Protein AF-A0AAU4L167-F1 (afdb_monomer)

Secondary structure (DSSP, 8-state):
-----------HHHHHHHHHHHTTS-SHHHHHHHHHHHHHHHHPPPSPTTSHHHHHHHHHHHHHHT-S--EEE-SGGGGSTTTHHHHHHHHHHHHHTT--EEESS-HHHHHHHHHHHHHTTPPPTTT--TT-HHHHHHHHHHHTTT--HHHHHHHHHHHHH---TTS-GGG-HHHHHHHHHHHHHHSTTSHHHHHHHHHHHHH--TTS---PPPPPPP-

Radius of gyration: 16.33 Å; Cα contacts (8 Å, |Δi|>4): 330; chains: 1; bounding box: 47×38×44 Å

Foldseek 3Di:
DDDDPPDDDDLQLLLLLQLLLLVLAPDPLSVVLSVLSLVLLVVDQADPCPDLRSLLSVLSSCLSNVPQDARECADVNCVDPLNVLVSLLSVLSCVLSVGHYDDDDDLVCSLVVLVVCLVVQPQDNQQRGGNQLSSLLSSLSSCVVPDDLVSLVVSLVSLQPPPDPDDGLLLRSNSLSSNSSSCSSRPPPDPSNVSSNVSSSVQQDPSSGHDRDRDPDDD

Nearest PDB structures (foldseek):
  7xru-assembly1_A  TM=6.598E-01  e=2.641E-02  Streptomyces showdoensis
  7qbg-assembly1_A  TM=4.529E-01  e=7.845E-01  Homo sapiens

Mean predicted aligned error: 6.66 Å

Sequence (219 aa):
MTETPSSRRPAIAETALAALALSRCPDAAAARAARRARRWLRGASPQPAYSTAGLIETALRTLALREGEPVDLGHPLLCAPGCAALTRIVHAVAVHVDLAVVGGAPIGRLGGLLARDIAAGTPCPFTGRPGSPALLAARLLVEHPTAGRLLVREAVAHIAASRRDEARIEDEPPATALALLALSAADAGSPAWRRCRAGLLRIQLHDGSWRHRPVPVAA

pLDDT: mean 83.16, std 15.78, range [29.03, 98.0]

Solvent-accessible surface area (backbone atoms only — not comparable to full-atom values): 12065 Å² total; per-residue (Å²): 134,85,81,75,79,88,85,77,76,82,40,49,49,30,21,18,37,35,24,45,23,27,62,66,44,101,43,72,67,36,45,51,49,19,52,36,17,43,58,40,54,72,74,53,79,60,53,64,75,93,36,64,67,12,42,51,26,47,34,35,42,45,63,44,64,62,79,78,68,61,36,69,47,58,54,71,67,42,66,36,84,95,30,34,68,49,45,49,39,54,48,21,51,32,60,60,70,74,44,58,67,42,60,64,74,59,76,94,49,42,41,62,52,40,52,47,41,57,75,69,46,48,52,30,81,89,74,70,36,56,76,40,55,38,55,56,18,27,28,43,40,57,35,55,91,78,51,57,73,63,63,54,49,53,53,50,50,50,54,57,60,57,71,54,86,97,58,54,47,54,68,34,46,48,45,22,15,34,39,28,39,28,25,52,75,75,45,63,81,36,74,52,31,51,48,28,51,52,25,53,64,70,61,47,44,96,75,26,42,30,70,73,68,81,75,79,76,82,127

Structure (mmCIF, N/CA/C/O backbone):
data_AF-A0AAU4L167-F1
#
_entry.id   AF-A0AAU4L167-F1
#
loop_
_atom_site.group_PDB
_atom_site.id
_atom_site.type_symbol
_atom_site.label_atom_id
_atom_site.label_alt_id
_atom_site.label_comp_id
_atom_site.label_asym_id
_atom_site.label_entity_id
_atom_site.label_seq_id
_atom_site.pdbx_PDB_ins_code
_atom_site.Cartn_x
_atom_site.Cartn_y
_atom_site.Cartn_z
_atom_site.occupancy
_atom_site.B_iso_or_equiv
_atom_site.auth_seq_id
_atom_site.auth_comp_id
_atom_site.auth_asym_id
_atom_site.auth_atom_id
_atom_site.pdbx_PDB_model_num
ATOM 1 N N . MET A 1 1 ? 31.495 11.934 -21.844 1.00 33.25 1 MET A N 1
ATOM 2 C CA . MET A 1 1 ? 30.359 10.994 -21.768 1.00 33.25 1 MET A CA 1
ATOM 3 C C . MET A 1 1 ? 29.253 11.687 -21.001 1.00 33.25 1 MET A C 1
ATOM 5 O O . MET A 1 1 ? 29.377 11.879 -19.804 1.00 33.25 1 MET A O 1
ATOM 9 N N . THR A 1 2 ? 28.261 12.192 -21.720 1.00 30.80 2 THR A N 1
ATOM 10 C CA . THR A 1 2 ? 27.108 12.909 -21.179 1.00 30.80 2 THR A CA 1
ATOM 11 C C . THR A 1 2 ? 26.157 11.903 -20.541 1.00 30.80 2 THR A C 1
ATOM 13 O O . THR A 1 2 ? 25.535 11.106 -21.239 1.00 30.80 2 THR A O 1
ATOM 16 N N . GLU A 1 3 ? 26.066 11.909 -19.211 1.00 29.38 3 GLU A N 1
ATOM 17 C CA . GLU A 1 3 ? 25.014 11.186 -18.503 1.00 29.38 3 GLU A CA 1
ATOM 18 C C . GLU A 1 3 ? 23.657 11.760 -18.916 1.00 29.38 3 GLU A C 1
ATOM 20 O O . GLU A 1 3 ? 23.315 12.909 -18.641 1.00 29.38 3 GLU A O 1
ATOM 25 N N . THR A 1 4 ? 22.885 10.954 -19.636 1.00 29.03 4 THR A N 1
ATOM 26 C CA . THR A 1 4 ? 21.485 11.236 -19.942 1.00 29.03 4 THR A CA 1
ATOM 27 C C . THR A 1 4 ? 20.711 11.422 -18.630 1.00 29.03 4 THR A C 1
ATOM 29 O O . THR A 1 4 ? 20.770 10.534 -17.774 1.00 29.03 4 THR A O 1
ATOM 32 N N . PRO A 1 5 ? 19.941 12.511 -18.454 1.00 36.84 5 PRO A N 1
ATOM 33 C CA . PRO A 1 5 ? 19.143 12.704 -17.253 1.00 36.84 5 PRO A CA 1
ATOM 34 C C . PRO A 1 5 ? 18.110 11.574 -17.122 1.00 36.84 5 PRO A C 1
ATOM 36 O O . PRO A 1 5 ? 17.430 11.196 -18.081 1.00 36.84 5 PRO A O 1
ATOM 39 N N . SER A 1 6 ? 18.028 11.034 -15.910 1.00 39.44 6 SER A N 1
ATOM 40 C CA . SER A 1 6 ? 17.281 9.868 -15.416 1.00 39.44 6 SER A CA 1
ATOM 41 C C . SER A 1 6 ? 15.754 9.876 -15.660 1.00 39.44 6 SER A C 1
ATOM 43 O O . SER A 1 6 ? 14.946 9.809 -14.737 1.00 39.44 6 SER A O 1
ATOM 45 N N . SER A 1 7 ? 15.310 9.908 -16.917 1.00 40.78 7 SER A N 1
ATOM 46 C CA . SER A 1 7 ? 13.900 10.156 -17.269 1.00 40.78 7 SER A CA 1
ATOM 47 C C . SER A 1 7 ? 12.935 8.953 -17.249 1.00 40.78 7 SER A C 1
ATOM 49 O O . SER A 1 7 ? 11.765 9.139 -17.585 1.00 40.78 7 SER A O 1
ATOM 51 N N . ARG A 1 8 ? 13.329 7.724 -16.871 1.00 41.91 8 ARG A N 1
ATOM 52 C CA . ARG A 1 8 ? 12.440 6.541 -17.018 1.00 41.91 8 ARG A CA 1
ATOM 53 C C . ARG A 1 8 ? 12.621 5.446 -15.957 1.00 41.91 8 ARG A C 1
ATOM 55 O O . ARG A 1 8 ? 12.967 4.320 -16.297 1.00 41.91 8 ARG A O 1
ATOM 62 N N . ARG A 1 9 ? 12.369 5.727 -14.675 1.00 53.88 9 ARG A N 1
ATOM 63 C CA . ARG A 1 9 ? 12.074 4.633 -13.723 1.00 53.88 9 ARG A CA 1
ATOM 64 C C . ARG A 1 9 ? 10.582 4.271 -13.805 1.00 53.88 9 ARG A C 1
ATOM 66 O O . ARG A 1 9 ? 9.777 5.188 -13.994 1.00 53.88 9 ARG A O 1
ATOM 73 N N . PRO A 1 10 ? 10.193 2.985 -13.744 1.00 57.69 10 PRO A N 1
ATOM 74 C CA . PRO A 1 10 ? 8.800 2.597 -13.943 1.00 57.69 10 PRO A CA 1
ATOM 75 C C . PRO A 1 10 ? 7.912 3.122 -12.819 1.00 57.69 10 PRO A C 1
ATOM 77 O O . PRO A 1 10 ? 8.195 2.935 -11.646 1.00 57.69 10 PRO A O 1
ATOM 80 N N . ALA A 1 11 ? 6.802 3.738 -13.212 1.00 84.62 11 ALA A N 1
ATOM 81 C CA . ALA A 1 11 ? 5.772 4.321 -12.354 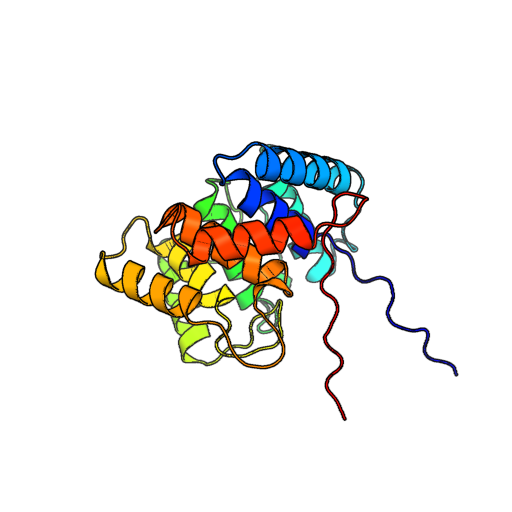1.00 84.62 11 ALA A CA 1
ATOM 82 C C . ALA A 1 11 ? 4.853 3.283 -11.673 1.00 84.62 11 ALA A C 1
ATOM 84 O O . ALA A 1 11 ? 3.802 3.648 -11.141 1.00 84.62 11 ALA A O 1
ATOM 85 N N . ILE A 1 12 ? 5.149 1.983 -11.794 1.00 91.06 12 ILE A N 1
ATOM 86 C CA . ILE A 1 12 ? 4.201 0.906 -11.469 1.00 91.06 12 ILE A CA 1
ATOM 87 C C . ILE A 1 12 ? 3.957 0.830 -9.967 1.00 91.06 12 ILE A C 1
ATOM 89 O O . ILE A 1 12 ? 2.797 0.787 -9.563 1.00 91.06 12 ILE A O 1
ATOM 93 N N . ALA A 1 13 ? 5.010 0.857 -9.147 1.00 90.44 13 ALA A N 1
ATOM 94 C CA . ALA A 1 13 ? 4.872 0.756 -7.698 1.00 90.44 13 ALA A CA 1
ATOM 95 C C . ALA A 1 13 ? 4.065 1.936 -7.128 1.00 90.44 13 ALA A C 1
ATOM 97 O O . ALA A 1 13 ? 3.094 1.737 -6.396 1.00 90.44 13 ALA A O 1
ATOM 98 N N . GLU A 1 14 ? 4.411 3.161 -7.531 1.00 91.25 14 GLU A N 1
ATOM 99 C CA . GLU A 1 14 ? 3.707 4.390 -7.169 1.00 91.25 14 GLU A CA 1
ATOM 100 C C . GLU A 1 14 ? 2.242 4.338 -7.606 1.00 91.25 14 GLU A C 1
ATOM 102 O O . GLU A 1 14 ? 1.338 4.613 -6.816 1.00 91.25 14 GLU A O 1
ATOM 107 N N . THR A 1 15 ? 2.004 3.975 -8.869 1.00 95.19 15 THR A N 1
ATOM 108 C CA . THR A 1 15 ? 0.664 3.978 -9.463 1.00 95.19 15 THR A CA 1
ATOM 109 C C . THR A 1 15 ? -0.220 2.901 -8.850 1.00 95.19 15 THR A C 1
ATOM 111 O O . THR A 1 15 ? -1.397 3.152 -8.596 1.00 95.19 15 THR A O 1
ATOM 114 N N . ALA A 1 16 ? 0.328 1.720 -8.571 1.00 95.56 16 ALA A N 1
ATOM 115 C CA . ALA A 1 16 ? -0.384 0.630 -7.922 1.00 95.56 16 ALA A CA 1
ATOM 116 C C . ALA A 1 16 ? -0.807 0.994 -6.496 1.00 95.56 16 ALA A C 1
ATOM 118 O O . ALA A 1 16 ? -1.987 0.870 -6.159 1.00 95.56 16 ALA A O 1
ATOM 119 N N . LEU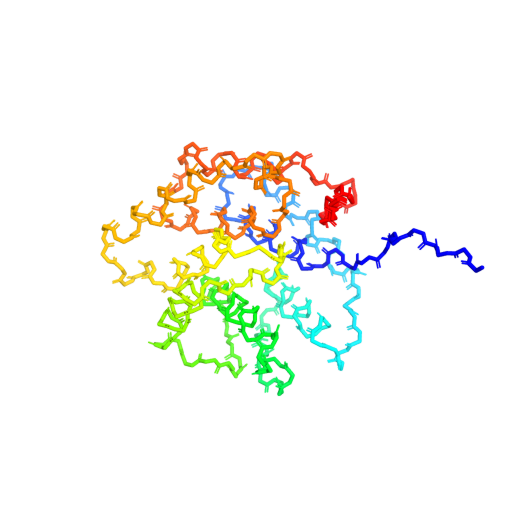 A 1 17 ? 0.117 1.515 -5.682 1.00 95.00 17 LEU A N 1
ATOM 120 C CA . LEU A 1 17 ? -0.191 1.955 -4.321 1.00 95.00 17 LEU A CA 1
ATOM 121 C C . LEU A 1 17 ? -1.228 3.085 -4.321 1.00 95.00 17 LEU A C 1
ATOM 123 O O . LEU A 1 17 ? -2.209 3.016 -3.581 1.00 95.00 17 LEU A O 1
ATOM 127 N N . ALA A 1 18 ? -1.066 4.096 -5.181 1.00 95.50 18 ALA A N 1
ATOM 128 C CA . ALA A 1 18 ? -2.019 5.199 -5.283 1.00 95.50 18 ALA A CA 1
ATOM 129 C C . ALA A 1 18 ? -3.412 4.729 -5.741 1.00 95.50 18 ALA A C 1
ATOM 131 O O . ALA A 1 18 ? -4.423 5.157 -5.180 1.00 95.50 18 ALA A O 1
ATOM 132 N N . ALA A 1 19 ? -3.484 3.810 -6.712 1.00 96.88 19 ALA A N 1
ATOM 133 C CA . ALA A 1 19 ? -4.743 3.221 -7.167 1.00 96.88 19 ALA A CA 1
ATOM 134 C C . ALA A 1 19 ? -5.455 2.449 -6.048 1.00 96.88 19 ALA A C 1
ATOM 136 O O . ALA A 1 19 ? -6.671 2.579 -5.885 1.00 96.88 19 ALA A O 1
ATOM 137 N N . LEU A 1 20 ? -4.703 1.664 -5.271 1.00 96.38 20 LEU A N 1
ATOM 138 C CA . LEU A 1 20 ? -5.212 0.944 -4.106 1.00 96.38 20 LEU A CA 1
ATOM 139 C C . LEU A 1 20 ? -5.762 1.912 -3.063 1.00 96.38 20 LEU A C 1
ATOM 141 O O . LEU A 1 20 ? -6.921 1.778 -2.671 1.00 96.38 20 LEU A O 1
ATOM 145 N N . ALA A 1 21 ? -4.973 2.915 -2.680 1.00 96.38 21 ALA A N 1
ATOM 146 C CA . ALA A 1 21 ? -5.347 3.904 -1.678 1.00 96.38 21 ALA A CA 1
ATOM 147 C C . ALA A 1 21 ? -6.618 4.670 -2.060 1.00 96.38 21 ALA A C 1
ATOM 149 O O . ALA A 1 21 ? -7.584 4.698 -1.301 1.00 96.38 21 ALA A O 1
ATOM 150 N N . LEU A 1 22 ? -6.661 5.218 -3.277 1.00 96.94 22 LEU A N 1
ATOM 151 C CA . LEU A 1 22 ? -7.812 5.980 -3.765 1.00 96.94 22 LEU A CA 1
ATOM 152 C C . LEU A 1 22 ? -9.061 5.111 -3.948 1.00 96.94 22 LEU A C 1
ATOM 154 O O . LEU A 1 22 ? -10.174 5.612 -3.820 1.00 96.94 22 LEU A O 1
ATOM 158 N N . SER A 1 23 ? -8.910 3.804 -4.190 1.00 96.12 23 SER A N 1
ATOM 159 C CA . SER A 1 23 ? -10.057 2.889 -4.258 1.00 96.12 23 SER A CA 1
ATOM 160 C C . SER A 1 23 ? -10.765 2.674 -2.916 1.00 96.12 23 SER A C 1
ATOM 162 O O . SER A 1 23 ? -11.877 2.152 -2.906 1.00 96.12 23 SER A O 1
ATOM 164 N N . ARG A 1 24 ? -10.143 3.079 -1.799 1.00 94.81 24 ARG A N 1
ATOM 165 C CA . ARG A 1 24 ? -10.729 3.030 -0.449 1.00 94.81 24 ARG A CA 1
ATOM 166 C C . ARG A 1 24 ? -11.394 4.338 -0.036 1.00 94.81 24 ARG A C 1
ATOM 168 O O . ARG A 1 24 ? -11.989 4.403 1.034 1.00 94.81 24 ARG A O 1
ATOM 175 N N . CYS A 1 25 ? -11.329 5.372 -0.871 1.00 95.69 25 CYS A N 1
ATOM 176 C CA . CYS A 1 25 ? -11.997 6.633 -0.596 1.00 95.69 25 CYS A CA 1
ATOM 177 C C . CYS A 1 25 ? -13.436 6.624 -1.148 1.00 95.69 25 CYS A C 1
ATOM 179 O O . CYS A 1 25 ? -13.626 6.332 -2.332 1.00 95.69 25 CYS A O 1
ATOM 181 N N . PRO A 1 26 ? -14.455 6.988 -0.345 1.00 92.75 26 PRO A N 1
ATOM 182 C CA . PRO A 1 26 ? -15.852 7.020 -0.776 1.00 92.75 26 PRO A CA 1
ATOM 183 C C . PRO A 1 26 ? -16.171 8.307 -1.558 1.00 92.75 26 PRO A C 1
ATOM 185 O O . PRO A 1 26 ? -17.087 9.050 -1.215 1.00 92.75 26 PRO A O 1
ATOM 188 N N . ASP A 1 27 ? -15.391 8.622 -2.594 1.00 92.62 27 ASP A N 1
ATOM 189 C CA . ASP A 1 27 ? -15.620 9.799 -3.432 1.00 92.62 27 ASP A CA 1
ATOM 190 C C . ASP A 1 27 ? -15.408 9.534 -4.927 1.00 92.62 27 ASP A C 1
ATOM 192 O O . ASP A 1 27 ? -14.557 8.752 -5.359 1.00 92.62 27 ASP A O 1
ATOM 196 N N . ALA A 1 28 ? -16.208 10.219 -5.748 1.00 96.56 28 ALA A N 1
ATOM 197 C CA . ALA A 1 28 ? -16.234 10.005 -7.191 1.00 96.56 28 ALA A CA 1
ATOM 198 C C . ALA A 1 28 ? -14.923 10.411 -7.888 1.00 96.56 28 ALA A C 1
ATOM 200 O O . ALA A 1 28 ? -14.581 9.834 -8.924 1.00 96.56 28 ALA A O 1
ATOM 201 N N . ALA A 1 29 ? -14.191 11.393 -7.352 1.00 97.06 29 ALA A N 1
ATOM 202 C CA . ALA A 1 29 ? -12.924 11.839 -7.925 1.00 97.06 29 ALA A CA 1
ATOM 203 C C . ALA A 1 29 ? -11.827 10.782 -7.725 1.00 97.06 29 ALA A C 1
ATOM 205 O O . ALA A 1 29 ? -11.190 10.386 -8.701 1.00 97.06 29 ALA A O 1
ATOM 206 N N . ALA A 1 30 ? -11.682 10.256 -6.509 1.00 97.19 30 ALA A N 1
ATOM 207 C CA . ALA A 1 30 ? -10.796 9.149 -6.171 1.00 97.19 30 ALA A CA 1
ATOM 208 C C . ALA A 1 30 ? -11.151 7.885 -6.956 1.00 97.19 30 ALA A C 1
ATOM 210 O O . ALA A 1 30 ? -10.269 7.276 -7.562 1.00 97.19 30 ALA A O 1
ATOM 211 N N . ALA A 1 31 ? -12.440 7.551 -7.070 1.00 97.06 31 ALA A N 1
ATOM 212 C CA . ALA A 1 31 ? -12.883 6.421 -7.881 1.00 97.06 31 ALA A CA 1
ATOM 213 C C . ALA A 1 31 ? -12.500 6.578 -9.368 1.00 97.06 31 ALA A C 1
ATOM 215 O O . ALA A 1 31 ? -12.034 5.625 -9.998 1.00 97.06 31 ALA A O 1
ATOM 216 N N . ARG A 1 32 ? -12.656 7.777 -9.951 1.00 98.00 32 ARG A N 1
ATOM 217 C CA . ARG A 1 32 ? -12.216 8.068 -11.330 1.00 98.00 32 ARG A CA 1
ATOM 218 C C . ARG A 1 32 ? -10.699 7.973 -11.480 1.00 98.00 32 ARG A C 1
ATOM 220 O O . ARG A 1 32 ? -10.229 7.353 -12.436 1.00 98.00 32 ARG A O 1
ATOM 227 N N . ALA A 1 33 ? -9.947 8.552 -10.549 1.00 97.44 33 ALA A N 1
ATOM 228 C CA . ALA A 1 33 ? -8.489 8.515 -10.546 1.00 97.44 33 ALA A CA 1
ATOM 229 C C . ALA A 1 33 ? -7.962 7.074 -10.454 1.00 97.44 33 ALA A C 1
ATOM 231 O O . ALA A 1 33 ? -7.138 6.679 -11.279 1.00 97.44 33 ALA A O 1
ATOM 232 N N . ALA A 1 34 ? -8.509 6.259 -9.546 1.00 97.31 34 ALA A N 1
ATOM 233 C CA . ALA A 1 34 ? -8.170 4.844 -9.408 1.00 97.31 34 ALA A CA 1
ATOM 234 C C . ALA A 1 34 ? -8.495 4.036 -10.678 1.00 97.31 34 ALA A C 1
ATOM 236 O O . ALA A 1 34 ? -7.706 3.187 -11.092 1.00 97.31 34 ALA A O 1
ATOM 237 N N . ARG A 1 35 ? -9.619 4.312 -11.359 1.00 97.44 35 ARG A N 1
ATOM 238 C CA . ARG A 1 35 ? -9.949 3.654 -12.640 1.00 97.44 35 ARG A CA 1
ATOM 239 C C . ARG A 1 35 ? -8.954 3.986 -13.751 1.00 97.44 35 ARG A C 1
ATOM 241 O O . ARG A 1 35 ? -8.561 3.084 -14.489 1.00 97.44 35 ARG A O 1
ATOM 248 N N . ARG A 1 36 ? -8.548 5.255 -13.874 1.00 97.19 36 ARG A N 1
ATOM 249 C CA . ARG A 1 36 ? -7.519 5.679 -14.842 1.00 97.19 36 ARG A CA 1
ATOM 250 C C . ARG A 1 36 ? -6.191 4.976 -14.565 1.00 97.19 36 ARG A C 1
ATOM 252 O O . ARG A 1 36 ? -5.610 4.405 -15.479 1.00 97.19 36 ARG A O 1
ATOM 259 N N . ALA A 1 37 ? -5.797 4.923 -13.298 1.00 97.00 37 ALA A N 1
ATOM 260 C CA . ALA A 1 37 ? -4.597 4.233 -12.843 1.00 97.00 37 ALA A CA 1
ATOM 261 C C . ALA A 1 37 ? -4.601 2.741 -13.197 1.00 97.00 37 ALA A C 1
ATOM 263 O O . ALA A 1 37 ? -3.653 2.237 -13.788 1.00 97.00 37 ALA A O 1
ATOM 264 N N . ARG A 1 38 ? -5.700 2.033 -12.908 1.00 97.00 38 ARG A N 1
ATOM 265 C CA . ARG A 1 38 ? -5.854 0.615 -13.271 1.00 97.00 38 ARG A CA 1
ATOM 266 C C . ARG A 1 38 ? -5.806 0.398 -14.780 1.00 97.00 38 ARG A C 1
ATOM 268 O O . ARG A 1 38 ? -5.211 -0.571 -15.231 1.00 97.00 38 ARG A O 1
ATOM 275 N N . ARG A 1 39 ? -6.405 1.295 -15.573 1.00 96.19 39 ARG A N 1
ATOM 276 C CA . ARG A 1 39 ? -6.316 1.231 -17.040 1.00 96.19 39 ARG A CA 1
ATOM 277 C C . ARG A 1 39 ? -4.866 1.352 -17.509 1.00 96.19 39 ARG A C 1
ATOM 279 O O . ARG A 1 39 ? -4.453 0.558 -18.344 1.00 96.19 39 ARG A O 1
ATOM 286 N N . TRP A 1 40 ? -4.112 2.291 -16.943 1.00 95.56 40 TRP A N 1
ATOM 287 C CA . TRP A 1 40 ? -2.687 2.446 -17.225 1.00 95.56 40 TRP A CA 1
ATOM 288 C C . TRP A 1 40 ? -1.888 1.195 -16.818 1.00 95.56 40 TRP A C 1
ATOM 290 O O . TRP A 1 40 ? -1.150 0.650 -17.632 1.00 95.56 40 TRP A O 1
ATOM 300 N N . LEU A 1 41 ? -2.112 0.667 -15.607 1.00 95.31 41 LEU A N 1
ATOM 301 C CA . LEU A 1 41 ? -1.422 -0.520 -15.080 1.00 95.31 41 LEU A CA 1
ATOM 302 C C . LEU A 1 41 ? -1.623 -1.776 -15.936 1.00 95.31 41 LEU A C 1
ATOM 304 O O . LEU A 1 41 ? -0.709 -2.591 -16.028 1.00 95.31 41 LEU A O 1
ATOM 308 N N . ARG A 1 42 ? -2.783 -1.945 -16.583 1.00 94.12 42 ARG A N 1
ATOM 309 C CA . ARG A 1 42 ? -3.006 -3.078 -17.497 1.00 94.12 42 ARG A CA 1
ATOM 310 C C . ARG A 1 42 ? -2.063 -3.050 -18.697 1.00 94.12 42 ARG A C 1
ATOM 312 O O . ARG A 1 42 ? -1.580 -4.107 -19.082 1.00 94.12 42 ARG A O 1
ATOM 319 N N . GLY A 1 43 ? -1.777 -1.864 -19.235 1.00 90.12 43 GLY A N 1
ATOM 320 C CA . GLY A 1 43 ? -0.829 -1.676 -20.338 1.00 90.12 43 GLY A CA 1
ATOM 321 C C . GLY A 1 43 ? 0.634 -1.548 -19.901 1.00 90.12 43 GLY A C 1
ATOM 322 O O . GLY A 1 43 ? 1.525 -1.585 -20.744 1.00 90.12 43 GLY A O 1
ATOM 323 N N . ALA A 1 44 ? 0.899 -1.388 -18.602 1.00 89.31 44 ALA A N 1
ATOM 324 C CA . ALA A 1 44 ? 2.251 -1.273 -18.076 1.00 89.31 44 ALA A CA 1
ATOM 325 C C . ALA A 1 44 ? 2.923 -2.651 -17.975 1.00 89.31 44 ALA A C 1
ATOM 327 O O . ALA A 1 44 ? 2.343 -3.597 -17.437 1.00 89.31 44 ALA A O 1
ATOM 328 N N . SER A 1 45 ? 4.161 -2.743 -18.462 1.00 83.81 45 SER A N 1
ATOM 329 C CA . SER A 1 45 ? 5.004 -3.934 -18.327 1.00 83.81 45 SER A CA 1
ATOM 330 C C . SER A 1 45 ? 5.965 -3.750 -17.150 1.00 83.81 45 SER A C 1
ATOM 332 O O . SER A 1 45 ? 6.731 -2.781 -17.172 1.00 83.81 45 SER A O 1
ATOM 334 N N . PRO A 1 46 ? 5.927 -4.626 -16.129 1.00 78.12 46 PRO A N 1
ATOM 335 C CA . PRO A 1 46 ? 6.928 -4.641 -15.068 1.00 78.12 46 PRO A CA 1
ATOM 336 C C . PRO A 1 46 ? 8.348 -4.807 -15.615 1.00 78.12 46 PRO A C 1
ATOM 338 O O . PRO A 1 46 ? 8.550 -5.326 -16.716 1.00 78.12 46 PRO A O 1
ATOM 341 N N . GLN A 1 47 ? 9.340 -4.410 -14.819 1.00 77.12 47 GLN A N 1
ATOM 342 C CA . GLN A 1 47 ? 10.734 -4.787 -15.068 1.00 77.12 47 GLN A CA 1
ATOM 343 C C . GLN A 1 47 ? 10.888 -6.317 -15.161 1.00 77.12 47 GLN A C 1
ATOM 345 O O . GLN A 1 47 ? 10.050 -7.048 -14.622 1.00 77.12 47 GLN A O 1
ATOM 350 N N . PRO A 1 48 ? 11.963 -6.827 -15.797 1.00 76.69 48 PRO A N 1
ATOM 351 C CA . PRO A 1 48 ? 12.200 -8.263 -15.899 1.00 76.69 48 PRO A CA 1
ATOM 352 C C . PRO A 1 48 ? 12.052 -8.974 -14.547 1.00 76.69 48 PRO A C 1
ATOM 354 O O . PRO A 1 48 ? 12.591 -8.519 -13.529 1.00 76.69 48 PRO A O 1
ATOM 357 N N . ALA A 1 49 ? 11.341 -10.106 -14.558 1.00 68.50 49 ALA A N 1
ATOM 358 C CA . ALA A 1 49 ? 10.920 -10.848 -13.364 1.00 68.50 49 ALA A CA 1
ATOM 359 C C . ALA A 1 49 ? 12.085 -11.365 -12.496 1.00 68.50 49 ALA A C 1
ATOM 361 O O . ALA A 1 49 ? 11.886 -11.728 -11.344 1.00 68.50 49 ALA A O 1
ATOM 362 N N . TYR A 1 50 ? 13.313 -11.346 -13.018 1.00 73.31 50 TYR A N 1
ATOM 363 C CA . TYR A 1 50 ? 14.529 -11.744 -12.304 1.00 73.31 50 TYR A CA 1
ATOM 364 C C . TYR A 1 50 ? 15.168 -10.616 -11.479 1.00 73.31 50 TYR A C 1
ATOM 366 O O . TYR A 1 50 ? 16.265 -10.779 -10.953 1.00 73.31 50 TYR A O 1
ATOM 374 N N . SER A 1 51 ? 14.510 -9.460 -11.366 1.00 85.44 51 SER A N 1
ATOM 375 C CA . SER A 1 51 ? 14.947 -8.353 -10.512 1.00 85.44 51 SER A CA 1
ATOM 376 C C . SER A 1 51 ? 13.982 -8.143 -9.345 1.00 85.44 51 SER A C 1
ATOM 378 O O . SER A 1 51 ? 12.771 -8.302 -9.498 1.00 85.44 51 SER A O 1
ATOM 380 N N . THR A 1 52 ? 14.491 -7.712 -8.185 1.00 85.12 52 THR A N 1
ATOM 381 C CA . THR A 1 52 ? 13.636 -7.353 -7.038 1.00 85.12 52 THR A CA 1
ATOM 382 C C . THR A 1 52 ? 12.589 -6.310 -7.429 1.00 85.12 52 THR A C 1
ATOM 384 O O . THR A 1 52 ? 11.430 -6.429 -7.045 1.00 85.12 52 THR A O 1
ATOM 387 N N . ALA A 1 53 ? 12.972 -5.307 -8.224 1.00 84.88 53 ALA A N 1
ATOM 388 C CA . ALA A 1 53 ? 12.044 -4.283 -8.689 1.00 84.88 53 ALA A CA 1
ATOM 389 C C . ALA A 1 53 ? 10.910 -4.887 -9.532 1.00 84.88 53 ALA A C 1
ATOM 391 O O . ALA A 1 53 ? 9.749 -4.596 -9.264 1.00 84.88 53 ALA A O 1
ATOM 392 N N . GLY A 1 54 ? 11.221 -5.791 -10.467 1.00 87.62 54 GLY A N 1
ATOM 393 C CA . GLY A 1 54 ? 10.215 -6.494 -11.271 1.00 87.62 54 GLY A CA 1
ATOM 394 C C . GLY A 1 54 ? 9.262 -7.348 -10.433 1.00 87.62 54 GLY A C 1
ATOM 395 O O . GLY A 1 54 ? 8.050 -7.313 -10.652 1.00 87.62 54 GLY A O 1
ATOM 396 N N . LEU A 1 55 ? 9.780 -8.054 -9.425 1.00 90.81 55 LEU A N 1
ATOM 397 C CA . LEU A 1 55 ? 8.972 -8.853 -8.497 1.00 90.81 55 LEU A CA 1
ATOM 398 C C . LEU A 1 55 ? 8.020 -7.976 -7.666 1.00 90.81 55 LEU A C 1
ATOM 400 O O . LEU A 1 55 ? 6.826 -8.259 -7.583 1.00 90.81 55 LEU A O 1
ATOM 404 N N . ILE A 1 56 ? 8.517 -6.868 -7.107 1.00 91.12 56 ILE A N 1
ATOM 405 C CA . ILE A 1 56 ? 7.702 -5.923 -6.330 1.00 91.12 56 ILE A CA 1
ATOM 406 C C . ILE A 1 56 ? 6.659 -5.221 -7.207 1.00 91.12 56 ILE A C 1
ATOM 408 O O . ILE A 1 56 ? 5.503 -5.093 -6.805 1.00 91.12 56 ILE A O 1
ATOM 412 N N . GLU A 1 57 ? 7.036 -4.778 -8.406 1.00 91.44 57 GLU A N 1
ATOM 413 C CA . GLU A 1 57 ? 6.111 -4.171 -9.367 1.00 91.44 57 GLU A CA 1
ATOM 414 C C . GLU A 1 57 ? 5.005 -5.151 -9.770 1.00 91.44 57 GLU A C 1
ATOM 416 O O . GLU A 1 57 ? 3.839 -4.764 -9.829 1.00 91.44 57 GLU A O 1
ATOM 421 N N . THR A 1 58 ? 5.347 -6.424 -9.983 1.00 92.19 58 THR A N 1
ATOM 422 C CA . THR A 1 58 ? 4.382 -7.487 -10.298 1.00 92.19 58 THR A CA 1
ATOM 423 C C . THR A 1 58 ? 3.413 -7.722 -9.141 1.00 92.19 58 THR A C 1
ATOM 425 O O . THR A 1 58 ? 2.197 -7.726 -9.348 1.00 92.19 58 THR A O 1
ATOM 428 N N . ALA A 1 59 ? 3.923 -7.831 -7.913 1.00 93.25 59 ALA A N 1
ATOM 429 C CA . ALA A 1 59 ? 3.109 -7.987 -6.711 1.00 93.25 59 ALA A CA 1
ATOM 430 C C . ALA A 1 59 ? 2.141 -6.804 -6.512 1.00 93.25 59 ALA A C 1
ATOM 432 O O . ALA A 1 59 ? 0.935 -6.989 -6.339 1.00 93.25 59 ALA A O 1
ATOM 433 N N . LEU A 1 60 ? 2.645 -5.569 -6.603 1.00 94.00 60 LEU A N 1
ATOM 434 C CA . LEU A 1 60 ? 1.837 -4.357 -6.453 1.00 94.00 60 LEU A CA 1
ATOM 435 C C . LEU A 1 60 ? 0.814 -4.191 -7.584 1.00 94.00 60 LEU A C 1
ATOM 437 O O . LEU A 1 60 ? -0.328 -3.807 -7.326 1.00 94.00 60 LEU A O 1
ATOM 441 N N . ARG A 1 61 ? 1.181 -4.511 -8.830 1.00 93.56 61 ARG A N 1
ATOM 442 C CA . ARG A 1 61 ? 0.254 -4.505 -9.971 1.00 93.56 61 ARG A CA 1
ATOM 443 C C . ARG A 1 61 ? -0.887 -5.499 -9.754 1.00 93.56 61 ARG A C 1
ATOM 445 O O . ARG A 1 61 ? -2.042 -5.114 -9.921 1.00 93.56 61 ARG A O 1
ATOM 452 N N . THR A 1 62 ? -0.577 -6.718 -9.313 1.00 93.56 62 THR A N 1
ATOM 453 C CA . THR A 1 62 ? -1.569 -7.758 -8.982 1.00 93.56 62 THR A CA 1
ATOM 454 C C . THR A 1 62 ? -2.541 -7.265 -7.912 1.00 93.56 62 THR A C 1
ATOM 456 O O . THR A 1 62 ? -3.758 -7.298 -8.107 1.00 93.56 62 THR A O 1
ATOM 459 N N . LEU A 1 63 ? -2.013 -6.677 -6.832 1.00 94.44 63 LEU A N 1
ATOM 460 C CA . LEU A 1 63 ? -2.821 -6.063 -5.776 1.00 94.44 63 LEU A CA 1
ATOM 461 C C . LEU A 1 63 ? -3.760 -4.981 -6.323 1.00 94.44 63 LEU A C 1
ATOM 463 O O . LEU A 1 63 ? -4.956 -4.976 -6.028 1.00 94.44 63 LEU A O 1
ATOM 467 N N . ALA A 1 64 ? -3.237 -4.060 -7.134 1.00 95.19 64 ALA A N 1
ATOM 468 C CA . ALA A 1 64 ? -3.997 -2.923 -7.644 1.00 95.19 64 ALA A CA 1
ATOM 469 C C . ALA A 1 64 ? -5.088 -3.305 -8.653 1.00 95.19 64 ALA A C 1
ATOM 471 O O . ALA A 1 64 ? -6.135 -2.640 -8.699 1.00 95.19 64 ALA A O 1
ATOM 472 N N . LEU A 1 65 ? -4.852 -4.347 -9.456 1.00 93.56 65 LEU A N 1
ATOM 473 C CA . LEU A 1 65 ? -5.802 -4.848 -10.448 1.00 93.56 65 LEU A CA 1
ATOM 474 C C . LEU A 1 65 ? -6.845 -5.800 -9.841 1.00 93.56 65 LEU A C 1
ATOM 476 O O . LEU A 1 65 ? -7.967 -5.827 -10.345 1.00 93.56 65 LEU A O 1
ATOM 480 N N . ARG A 1 66 ? -6.527 -6.474 -8.723 1.00 85.19 66 ARG A N 1
ATOM 481 C CA . ARG A 1 66 ? -7.376 -7.478 -8.050 1.00 85.19 66 ARG A CA 1
ATOM 482 C C . ARG A 1 66 ? -7.864 -8.572 -9.006 1.00 85.19 66 ARG A C 1
ATOM 484 O O . ARG A 1 66 ? -9.038 -8.924 -8.997 1.00 85.19 66 ARG A O 1
ATOM 491 N N . GLU A 1 67 ? -6.965 -9.104 -9.824 1.00 76.88 67 GLU A N 1
ATOM 492 C CA . GLU A 1 67 ? -7.286 -10.121 -10.840 1.00 76.88 67 GLU A CA 1
ATOM 493 C C . GLU A 1 67 ? -7.479 -11.537 -10.258 1.00 76.88 67 GLU A C 1
ATOM 495 O O . GLU A 1 67 ? -7.600 -12.493 -11.008 1.00 76.88 67 GLU A O 1
ATOM 500 N N . GLY A 1 68 ? -7.573 -11.679 -8.928 1.00 70.38 68 GLY A N 1
ATOM 501 C CA . GLY A 1 68 ? -7.858 -12.949 -8.245 1.00 70.38 68 GLY A CA 1
ATOM 502 C C . GLY A 1 68 ? -6.634 -13.834 -8.003 1.00 70.38 68 GLY A C 1
ATOM 503 O O . GLY A 1 68 ? -6.701 -14.733 -7.172 1.00 70.38 68 GLY A O 1
ATOM 504 N N . GLU A 1 69 ? -5.512 -13.536 -8.656 1.00 84.38 69 GLU A N 1
ATOM 505 C CA . GLU A 1 69 ? -4.239 -14.223 -8.435 1.00 84.38 69 GLU A CA 1
ATOM 506 C C . GLU A 1 69 ? -3.634 -13.887 -7.060 1.00 84.38 69 GLU A C 1
ATOM 508 O O . GLU A 1 69 ? -3.713 -12.732 -6.611 1.00 84.38 69 GLU A O 1
ATOM 513 N N . PRO A 1 70 ? -3.007 -14.866 -6.382 1.00 90.69 70 PRO A N 1
ATOM 514 C CA . PRO A 1 70 ? -2.278 -14.609 -5.152 1.00 90.69 70 PRO A CA 1
ATOM 515 C C . PRO A 1 70 ? -1.032 -13.753 -5.414 1.00 90.69 70 PRO A C 1
ATOM 517 O O . PRO A 1 70 ? -0.420 -13.789 -6.480 1.00 90.69 70 PRO A O 1
ATOM 520 N N . VAL A 1 71 ? -0.613 -13.000 -4.400 1.00 92.12 71 VAL A N 1
ATOM 521 C CA . VAL A 1 71 ? 0.654 -12.264 -4.424 1.00 92.12 71 VAL A CA 1
ATOM 522 C C . VAL A 1 71 ? 1.789 -13.211 -4.060 1.00 92.12 71 VAL A C 1
ATOM 524 O O . VAL A 1 71 ? 1.878 -13.655 -2.916 1.00 92.12 71 VAL A O 1
ATOM 527 N N . ASP A 1 72 ? 2.679 -13.491 -5.005 1.00 91.56 72 ASP A N 1
ATOM 528 C CA . ASP A 1 72 ? 3.876 -14.291 -4.743 1.00 91.56 72 ASP A CA 1
ATOM 529 C C . ASP A 1 72 ? 5.012 -13.429 -4.165 1.00 91.56 72 ASP A C 1
ATOM 531 O O . ASP A 1 72 ? 5.539 -12.525 -4.815 1.00 91.56 72 ASP A O 1
ATOM 535 N N . LEU A 1 73 ? 5.382 -13.724 -2.919 1.00 93.62 73 LEU A N 1
ATOM 536 C CA . LEU A 1 73 ? 6.517 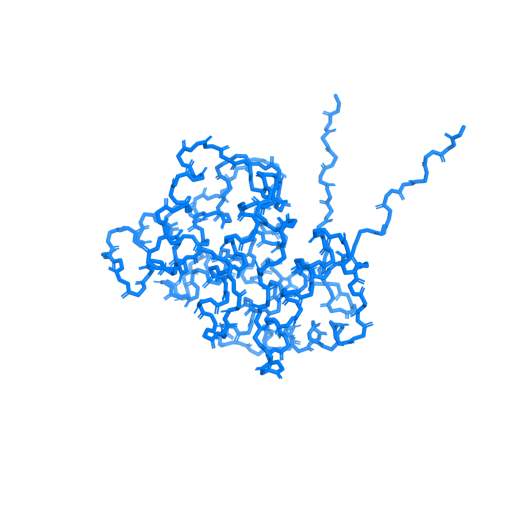-13.158 -2.190 1.00 93.62 73 LEU A CA 1
ATOM 537 C C . LEU A 1 73 ? 7.553 -14.237 -1.811 1.00 93.62 73 LEU A C 1
ATOM 539 O O . LEU A 1 73 ? 8.387 -14.009 -0.933 1.00 93.62 73 LEU A O 1
ATOM 543 N N . GLY A 1 74 ? 7.492 -15.421 -2.429 1.00 92.19 74 GLY A N 1
ATOM 544 C CA . GLY A 1 74 ? 8.351 -16.572 -2.140 1.00 92.19 74 GLY A CA 1
ATOM 545 C C . GLY A 1 74 ? 9.737 -16.519 -2.786 1.00 92.19 74 GLY A C 1
ATOM 546 O O . GLY A 1 74 ? 10.617 -17.294 -2.414 1.00 92.19 74 GLY A O 1
ATOM 547 N N . HIS A 1 75 ? 9.963 -15.606 -3.734 1.00 91.44 75 HIS A N 1
ATOM 548 C CA . HIS A 1 75 ? 11.233 -15.529 -4.451 1.00 91.44 75 HIS A CA 1
ATOM 549 C C . HIS A 1 75 ? 12.406 -15.144 -3.515 1.00 91.44 75 HIS A C 1
ATOM 551 O O . HIS A 1 75 ? 12.318 -14.120 -2.832 1.00 91.44 75 HIS A O 1
ATOM 557 N N . PRO A 1 76 ? 13.556 -15.855 -3.533 1.00 89.69 76 PRO A N 1
ATOM 558 C CA . PRO A 1 76 ? 14.669 -15.613 -2.601 1.00 89.69 76 PRO A CA 1
ATOM 559 C C . PRO A 1 76 ? 15.210 -14.174 -2.582 1.00 89.69 76 PRO A C 1
ATOM 561 O O . PRO A 1 76 ? 15.593 -13.665 -1.529 1.00 89.69 76 PRO A O 1
ATOM 564 N N . LEU A 1 77 ? 15.195 -13.479 -3.728 1.00 89.12 77 LEU A N 1
ATOM 565 C CA . LEU A 1 77 ? 15.605 -12.065 -3.825 1.00 89.12 77 LEU A CA 1
ATOM 566 C C . LEU A 1 77 ? 14.781 -11.127 -2.927 1.00 89.12 77 LEU A C 1
ATOM 568 O O . LEU A 1 77 ? 15.291 -10.101 -2.481 1.00 89.12 77 LEU A O 1
ATOM 572 N N . LEU A 1 78 ? 13.527 -11.474 -2.627 1.00 89.06 78 LEU A N 1
ATOM 573 C CA . LEU A 1 78 ? 12.647 -10.680 -1.767 1.00 89.06 78 LEU A CA 1
ATOM 574 C C . LEU A 1 78 ? 12.983 -10.827 -0.276 1.00 89.06 78 LEU A C 1
ATOM 576 O O . LEU A 1 78 ? 12.539 -10.010 0.535 1.00 89.06 78 LEU A O 1
ATOM 580 N N . CYS A 1 79 ? 13.781 -11.834 0.084 1.00 85.94 79 CYS A N 1
ATOM 581 C CA . CYS A 1 79 ? 14.254 -12.076 1.445 1.00 85.94 79 CYS A CA 1
ATOM 582 C C . CYS A 1 79 ? 15.612 -11.419 1.739 1.00 85.94 79 CYS A C 1
ATOM 584 O O . CYS A 1 79 ? 16.040 -11.410 2.893 1.00 85.94 79 CYS A O 1
ATOM 586 N N . ALA A 1 80 ? 16.289 -10.862 0.729 1.00 85.56 80 ALA A N 1
ATOM 587 C CA . ALA A 1 80 ? 17.578 -10.205 0.914 1.00 85.56 80 ALA A CA 1
ATOM 588 C C . ALA A 1 80 ? 17.457 -8.980 1.854 1.00 85.56 80 ALA A C 1
ATOM 590 O O . ALA A 1 80 ? 16.444 -8.273 1.800 1.00 85.56 80 ALA A O 1
ATOM 591 N N . PRO A 1 81 ? 18.480 -8.666 2.678 1.00 77.12 81 PRO A N 1
ATOM 592 C CA . PRO A 1 81 ? 18.427 -7.563 3.647 1.00 77.12 81 PRO A CA 1
ATOM 593 C C . PRO A 1 81 ? 18.016 -6.205 3.056 1.00 77.12 81 PRO A C 1
ATOM 595 O O . PRO A 1 81 ? 17.268 -5.466 3.687 1.00 77.12 81 PRO A O 1
ATOM 598 N N . GLY A 1 82 ? 18.426 -5.905 1.818 1.00 77.94 82 GLY A N 1
ATOM 599 C CA . GLY A 1 82 ? 18.066 -4.661 1.123 1.00 77.94 82 GLY A CA 1
ATOM 600 C C . GLY A 1 82 ? 16.620 -4.595 0.611 1.00 77.94 82 GLY A C 1
ATOM 601 O O . GLY A 1 82 ? 16.168 -3.536 0.186 1.00 77.94 82 GLY A O 1
ATOM 602 N N . CYS A 1 83 ? 15.887 -5.709 0.636 1.00 82.62 83 CYS A N 1
ATOM 603 C CA . CYS A 1 83 ? 14.542 -5.823 0.066 1.00 82.62 83 CYS A CA 1
ATOM 604 C C . CYS A 1 83 ? 13.494 -6.239 1.103 1.00 82.62 83 CYS A C 1
ATOM 606 O O . CYS A 1 83 ? 12.308 -5.983 0.908 1.00 82.62 83 CYS A O 1
ATOM 608 N N . ALA A 1 84 ? 13.916 -6.813 2.232 1.00 87.69 84 ALA A N 1
ATOM 609 C CA . ALA A 1 84 ? 13.029 -7.375 3.245 1.00 87.69 84 ALA A CA 1
ATOM 610 C C . ALA A 1 84 ? 11.977 -6.380 3.768 1.00 87.69 84 ALA A C 1
ATOM 612 O O . ALA A 1 84 ? 10.808 -6.744 3.897 1.00 87.69 84 ALA A O 1
ATOM 613 N N . ALA A 1 85 ? 12.355 -5.123 4.026 1.00 89.12 85 ALA A N 1
ATOM 614 C CA . ALA A 1 85 ? 11.412 -4.096 4.477 1.00 89.12 85 ALA A CA 1
ATOM 615 C C . ALA A 1 85 ? 10.342 -3.791 3.411 1.00 89.12 85 ALA A C 1
ATOM 617 O O . ALA A 1 85 ? 9.160 -3.674 3.730 1.00 89.12 85 ALA A O 1
ATOM 618 N N . LEU A 1 86 ? 10.731 -3.735 2.132 1.00 90.12 86 LEU A N 1
ATOM 619 C CA . LEU A 1 86 ? 9.809 -3.495 1.018 1.00 90.12 86 LEU A CA 1
ATOM 620 C C . LEU A 1 86 ? 8.838 -4.664 0.858 1.00 90.12 86 LEU A C 1
ATOM 622 O O . LEU A 1 86 ? 7.629 -4.455 0.785 1.00 90.12 86 LEU A O 1
ATOM 626 N N . THR A 1 87 ? 9.356 -5.890 0.896 1.00 93.31 87 THR A N 1
ATOM 627 C CA . THR A 1 87 ? 8.561 -7.122 0.862 1.00 93.31 87 THR A CA 1
ATOM 628 C C . THR A 1 87 ? 7.537 -7.156 1.998 1.00 93.31 87 THR A C 1
ATOM 630 O O . THR A 1 87 ? 6.379 -7.502 1.773 1.00 93.31 87 THR A O 1
ATOM 633 N N . ARG A 1 88 ? 7.914 -6.740 3.216 1.00 94.38 88 ARG A N 1
ATOM 634 C CA . ARG A 1 88 ? 6.986 -6.657 4.358 1.00 94.38 88 ARG A CA 1
ATOM 635 C C . ARG A 1 88 ? 5.915 -5.587 4.171 1.00 94.38 88 ARG A C 1
ATOM 637 O O . ARG A 1 88 ? 4.772 -5.836 4.540 1.00 94.38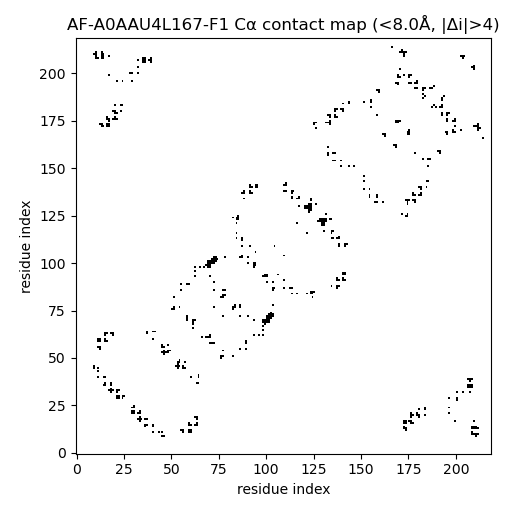 88 ARG A O 1
ATOM 644 N N . ILE A 1 89 ? 6.245 -4.436 3.579 1.00 93.62 89 ILE A N 1
ATOM 645 C CA . ILE A 1 89 ? 5.240 -3.419 3.232 1.00 93.62 89 ILE A CA 1
ATOM 646 C C . ILE A 1 89 ? 4.245 -3.979 2.208 1.00 93.62 89 ILE A C 1
ATOM 648 O O . ILE A 1 89 ? 3.039 -3.841 2.396 1.00 93.62 89 ILE A O 1
ATOM 652 N N . VAL A 1 90 ? 4.720 -4.647 1.152 1.00 94.69 90 VAL A N 1
ATOM 653 C CA . VAL A 1 90 ? 3.839 -5.270 0.149 1.00 94.69 90 VAL A CA 1
ATOM 654 C C . VAL A 1 90 ? 2.954 -6.344 0.785 1.00 94.69 90 VAL A C 1
ATOM 656 O O . VAL A 1 90 ? 1.752 -6.367 0.529 1.00 94.69 90 VAL A O 1
ATOM 659 N N . HIS A 1 91 ? 3.509 -7.170 1.675 1.00 95.31 91 HIS A N 1
ATOM 660 C CA . HIS A 1 91 ? 2.739 -8.158 2.429 1.00 95.31 91 HIS A CA 1
ATOM 661 C C . HIS A 1 91 ? 1.664 -7.486 3.302 1.00 95.31 91 HIS A C 1
ATOM 663 O O . HIS A 1 91 ? 0.503 -7.885 3.269 1.00 95.31 91 HIS A O 1
ATOM 669 N N . ALA A 1 92 ? 2.006 -6.418 4.025 1.00 94.88 92 ALA A N 1
ATOM 670 C CA . ALA A 1 92 ? 1.047 -5.665 4.833 1.00 94.88 92 ALA A CA 1
ATOM 671 C C . ALA A 1 92 ? -0.119 -5.115 3.998 1.00 94.88 92 ALA A C 1
ATOM 673 O O . ALA A 1 92 ? -1.275 -5.188 4.415 1.00 94.88 92 ALA A O 1
ATOM 674 N N . VAL A 1 93 ? 0.173 -4.605 2.797 1.00 94.94 93 VAL A N 1
ATOM 675 C CA . VAL A 1 93 ? -0.857 -4.152 1.855 1.00 94.94 93 VAL A CA 1
ATOM 676 C C . VAL A 1 93 ? -1.726 -5.322 1.389 1.00 94.94 93 VAL A C 1
ATOM 678 O O . VAL A 1 93 ? -2.944 -5.171 1.369 1.00 94.94 93 VAL A O 1
ATOM 681 N N . ALA A 1 94 ? -1.134 -6.473 1.055 1.00 94.12 94 ALA A N 1
ATOM 682 C CA . ALA A 1 94 ? -1.866 -7.666 0.622 1.00 94.12 94 ALA A CA 1
ATOM 683 C C . ALA A 1 94 ? -2.834 -8.191 1.688 1.00 94.12 94 ALA A C 1
ATOM 685 O O . ALA A 1 94 ? -4.010 -8.396 1.392 1.00 94.12 94 ALA A O 1
ATOM 686 N N . VAL A 1 95 ? -2.366 -8.291 2.935 1.00 91.56 95 VAL A N 1
ATOM 687 C CA . VAL A 1 95 ? -3.195 -8.642 4.096 1.00 91.56 95 VAL A CA 1
ATOM 688 C C . VAL A 1 95 ? -4.351 -7.659 4.250 1.00 91.56 95 VAL A C 1
ATOM 690 O O . VAL A 1 95 ? -5.498 -8.066 4.397 1.00 91.56 95 VAL A O 1
ATOM 693 N N . HIS A 1 96 ? -4.077 -6.356 4.170 1.00 90.75 96 HIS A N 1
ATOM 694 C CA . HIS A 1 96 ? -5.109 -5.339 4.349 1.00 90.75 96 HIS A CA 1
ATOM 695 C C . HIS A 1 96 ? -6.204 -5.372 3.273 1.00 90.75 96 HIS A C 1
ATOM 697 O O . HIS A 1 96 ? -7.361 -5.062 3.556 1.00 90.75 96 HIS A O 1
ATOM 703 N N . VAL A 1 97 ? -5.858 -5.713 2.029 1.00 89.94 97 VAL A N 1
ATOM 704 C CA . VAL A 1 97 ? -6.831 -5.778 0.925 1.00 89.94 97 VAL A CA 1
ATOM 705 C C . VAL A 1 97 ? -7.455 -7.159 0.738 1.00 89.94 97 VAL A C 1
ATOM 707 O O . VAL A 1 97 ? -8.201 -7.331 -0.232 1.00 89.94 97 VAL A O 1
ATOM 710 N N . ASP A 1 98 ? -7.185 -8.077 1.669 1.00 90.00 98 ASP A N 1
ATOM 711 C CA . ASP A 1 98 ? -7.691 -9.448 1.699 1.00 90.00 98 ASP A CA 1
ATOM 712 C C . ASP A 1 98 ? -7.363 -10.217 0.409 1.00 90.00 98 ASP A C 1
ATOM 714 O O . ASP A 1 98 ? -8.234 -10.756 -0.272 1.00 90.00 98 ASP A O 1
ATOM 718 N N . LEU A 1 99 ? -6.086 -10.177 0.010 1.00 90.69 99 LEU A N 1
ATOM 719 C CA . LEU A 1 99 ? -5.568 -10.966 -1.106 1.00 90.69 99 LEU A CA 1
ATOM 720 C C . LEU A 1 99 ? -4.605 -12.032 -0.580 1.00 90.69 99 LEU A C 1
ATOM 722 O O . LEU A 1 99 ? -3.737 -11.738 0.244 1.00 90.69 99 LEU A O 1
ATOM 726 N N . ALA A 1 100 ? -4.754 -13.263 -1.072 1.00 91.19 100 ALA A N 1
ATOM 727 C CA . ALA A 1 100 ? -3.895 -14.377 -0.692 1.00 91.19 100 ALA A CA 1
ATOM 728 C C . ALA A 1 100 ? -2.424 -14.076 -1.018 1.00 91.19 100 ALA A C 1
ATOM 730 O O . ALA A 1 100 ? -2.113 -13.485 -2.053 1.00 91.19 100 ALA A O 1
ATOM 731 N N . VAL A 1 101 ? -1.520 -14.503 -0.136 1.00 92.31 101 VAL A N 1
ATOM 732 C CA . VAL A 1 101 ? -0.071 -14.338 -0.291 1.00 92.31 101 VAL A CA 1
ATOM 733 C C . VAL A 1 101 ? 0.584 -15.712 -0.279 1.00 92.31 101 VAL A C 1
ATOM 735 O O . VAL A 1 101 ? 0.314 -16.522 0.607 1.00 92.31 101 VAL A O 1
ATOM 738 N N . VAL A 1 102 ? 1.459 -15.964 -1.249 1.00 92.94 102 VAL A N 1
ATOM 739 C CA . VAL A 1 102 ? 2.335 -17.139 -1.283 1.00 92.94 102 VAL A CA 1
ATOM 740 C C . VAL A 1 102 ? 3.723 -16.708 -0.818 1.00 92.94 102 VAL A C 1
ATOM 742 O O . VAL A 1 102 ? 4.282 -15.736 -1.318 1.00 92.94 102 VAL A O 1
ATOM 745 N N . GLY A 1 103 ? 4.289 -17.414 0.161 1.00 90.00 103 GLY A N 1
ATOM 746 C CA . GLY A 1 103 ? 5.578 -17.051 0.754 1.00 90.00 103 GLY A CA 1
ATOM 747 C C . GLY A 1 103 ? 5.512 -15.838 1.694 1.00 90.00 103 GLY A C 1
ATOM 748 O O . GLY A 1 103 ? 4.464 -15.490 2.237 1.00 90.00 103 GLY A O 1
ATOM 749 N N . GLY A 1 104 ? 6.664 -15.205 1.930 1.00 88.50 104 GLY A N 1
ATOM 750 C CA . GLY A 1 104 ? 6.797 -14.107 2.890 1.00 88.50 104 GLY A CA 1
ATOM 751 C C . GLY A 1 104 ? 6.791 -14.540 4.367 1.00 88.50 104 GLY A C 1
ATOM 752 O O . GLY A 1 104 ? 6.825 -15.719 4.716 1.00 88.50 104 GLY A O 1
ATOM 753 N N . ALA A 1 105 ? 6.810 -13.553 5.267 1.00 88.50 105 ALA A N 1
ATOM 754 C CA . ALA A 1 105 ? 6.785 -13.800 6.709 1.00 88.50 105 ALA A CA 1
ATOM 755 C C . ALA A 1 105 ? 5.384 -14.227 7.189 1.00 88.50 105 ALA A C 1
ATOM 757 O O . ALA A 1 105 ? 4.409 -13.646 6.726 1.00 88.50 105 ALA A O 1
ATOM 758 N N . PRO A 1 106 ? 5.250 -15.135 8.174 1.00 90.38 106 PRO A N 1
ATOM 759 C CA . PRO A 1 106 ? 3.947 -15.464 8.754 1.00 90.38 106 PRO A CA 1
ATOM 760 C C . PRO A 1 106 ? 3.212 -14.213 9.254 1.00 90.38 106 PRO A C 1
ATOM 762 O O . PRO A 1 106 ? 3.820 -13.383 9.935 1.00 90.38 106 PRO A O 1
ATOM 765 N N . ILE A 1 107 ? 1.906 -14.104 8.983 1.00 87.75 107 ILE A N 1
ATOM 766 C CA . ILE A 1 107 ? 1.095 -12.918 9.319 1.00 87.75 107 ILE A CA 1
ATOM 767 C C . ILE A 1 107 ? 1.207 -12.523 10.800 1.00 87.75 107 ILE A C 1
ATOM 769 O O . ILE A 1 107 ? 1.445 -11.358 11.112 1.00 87.75 107 ILE A O 1
ATOM 773 N N . GLY A 1 108 ? 1.185 -13.503 11.713 1.00 88.31 108 GLY A N 1
ATOM 774 C CA . GLY A 1 108 ? 1.332 -13.276 13.157 1.00 88.31 108 GLY A CA 1
ATOM 775 C C . GLY A 1 108 ? 2.704 -12.734 13.587 1.00 88.31 108 GLY A C 1
ATOM 776 O O . GLY A 1 108 ? 2.856 -12.273 14.713 1.00 88.31 108 GLY A O 1
ATOM 777 N N . ARG A 1 109 ? 3.714 -12.762 12.708 1.00 92.62 109 ARG A N 1
ATOM 778 C CA . ARG A 1 109 ? 5.044 -12.172 12.943 1.00 92.62 109 ARG A CA 1
ATOM 779 C C . ARG A 1 109 ? 5.256 -10.858 12.191 1.00 92.62 109 ARG A C 1
ATOM 781 O O . ARG A 1 109 ? 6.207 -10.143 12.503 1.00 92.62 109 ARG A O 1
ATOM 788 N N . LEU A 1 110 ? 4.407 -10.531 11.216 1.00 92.75 110 LEU A N 1
ATOM 789 C CA . LEU A 1 110 ? 4.616 -9.408 10.304 1.00 92.75 110 LEU A CA 1
ATOM 790 C C . LEU A 1 110 ? 4.635 -8.054 11.033 1.00 92.75 110 LEU A C 1
ATOM 792 O O . LEU A 1 110 ? 5.553 -7.266 10.806 1.00 92.75 110 LEU A O 1
ATOM 796 N N . GLY A 1 111 ? 3.701 -7.821 11.963 1.00 90.94 111 GLY A N 1
ATOM 797 C CA . GLY A 1 111 ? 3.676 -6.602 12.788 1.00 90.94 111 GLY A CA 1
ATOM 798 C C . GLY A 1 111 ? 4.955 -6.424 13.614 1.00 90.94 111 GLY A C 1
ATOM 799 O O . GLY A 1 111 ? 5.601 -5.379 13.560 1.00 90.94 111 GLY A O 1
ATOM 800 N N . GLY A 1 112 ? 5.415 -7.496 14.271 1.00 91.31 112 GLY A N 1
ATOM 801 C CA . GLY A 1 112 ? 6.661 -7.491 15.043 1.00 91.31 112 GLY A CA 1
ATOM 802 C C . GLY A 1 112 ? 7.916 -7.250 14.196 1.00 91.31 112 GLY A C 1
ATOM 803 O O . GLY A 1 112 ? 8.843 -6.581 14.649 1.00 91.31 112 GLY A O 1
ATOM 804 N N . LEU A 1 113 ? 7.957 -7.746 12.956 1.00 93.06 113 LEU A N 1
ATOM 805 C CA . LEU A 1 113 ? 9.057 -7.467 12.027 1.00 93.06 113 LEU A CA 1
ATOM 806 C C . LEU A 1 113 ? 9.068 -5.999 11.578 1.00 93.06 113 LEU A C 1
ATOM 808 O O . LEU A 1 113 ? 10.126 -5.378 11.585 1.00 93.06 113 LEU A O 1
ATOM 812 N N . LEU A 1 114 ? 7.903 -5.430 11.259 1.00 91.56 114 LEU A N 1
ATOM 813 C CA . LEU A 1 114 ? 7.778 -4.009 10.918 1.00 91.56 114 LEU A CA 1
ATOM 814 C C . LEU A 1 114 ? 8.136 -3.109 12.110 1.00 91.56 114 LEU A C 1
ATOM 816 O O . LEU A 1 114 ? 8.813 -2.099 11.941 1.00 91.56 114 LEU A O 1
ATOM 820 N N . ALA A 1 115 ? 7.749 -3.493 13.330 1.00 90.12 115 ALA A N 1
ATOM 821 C CA . ALA A 1 115 ? 8.143 -2.789 14.549 1.00 90.12 115 ALA A CA 1
ATOM 822 C C . ALA A 1 115 ? 9.669 -2.786 14.751 1.00 90.12 115 ALA A C 1
ATOM 824 O O . ALA A 1 115 ? 10.232 -1.756 15.123 1.00 90.12 115 ALA A O 1
ATOM 825 N N . ARG A 1 116 ? 10.348 -3.905 14.458 1.00 91.50 116 ARG A N 1
ATOM 826 C CA . ARG A 1 116 ? 11.818 -3.982 14.485 1.00 91.50 116 ARG A CA 1
ATOM 827 C C . ARG A 1 116 ? 12.458 -3.078 13.437 1.00 91.50 116 ARG A C 1
ATOM 829 O O . ARG A 1 116 ? 13.412 -2.385 13.772 1.00 91.50 116 ARG A O 1
ATOM 836 N N . ASP A 1 117 ? 11.924 -3.041 12.216 1.00 90.31 117 ASP A N 1
ATOM 837 C CA . ASP A 1 117 ? 12.446 -2.164 11.158 1.00 90.31 117 ASP A CA 1
ATOM 838 C C . ASP A 1 117 ? 12.360 -0.686 11.563 1.00 90.31 117 ASP A C 1
ATOM 840 O O . ASP A 1 117 ? 13.320 0.062 11.368 1.00 90.31 117 ASP A O 1
ATOM 844 N N . ILE A 1 118 ? 11.238 -0.287 12.175 1.00 87.81 118 ILE A N 1
ATOM 845 C CA . ILE A 1 118 ? 11.027 1.066 12.709 1.00 87.81 118 ILE A CA 1
ATOM 846 C C . ILE A 1 118 ? 12.034 1.367 13.827 1.00 87.81 118 ILE A C 1
ATOM 848 O O . ILE A 1 118 ? 12.694 2.402 13.783 1.00 87.81 118 ILE A O 1
ATOM 852 N N . ALA A 1 119 ? 12.183 0.464 14.801 1.00 89.00 119 ALA A N 1
ATOM 853 C CA . ALA A 1 119 ? 13.095 0.648 15.932 1.00 89.00 119 ALA A CA 1
ATOM 854 C C . ALA A 1 119 ? 14.572 0.707 15.506 1.00 89.00 119 ALA A C 1
ATOM 856 O O . ALA A 1 119 ? 15.349 1.460 16.084 1.00 89.00 119 ALA A O 1
ATOM 857 N N . ALA A 1 120 ? 14.950 -0.045 14.470 1.00 88.06 120 ALA A N 1
ATOM 858 C CA . ALA A 1 120 ? 16.296 -0.037 13.904 1.00 88.06 120 ALA A CA 1
ATOM 859 C C . ALA A 1 120 ? 16.591 1.198 13.031 1.00 88.06 120 ALA A C 1
ATOM 861 O O . ALA A 1 120 ? 17.700 1.329 12.520 1.00 88.06 120 ALA A O 1
ATOM 862 N N . GLY A 1 121 ? 15.612 2.085 12.813 1.00 85.62 121 GLY A N 1
ATOM 863 C CA . GLY A 1 121 ? 15.775 3.238 11.928 1.00 85.62 121 GLY A CA 1
ATOM 864 C C . GLY A 1 121 ? 15.939 2.846 10.458 1.00 85.62 121 GLY A C 1
ATOM 865 O O . GLY A 1 121 ? 16.584 3.570 9.702 1.00 85.62 121 GLY A O 1
ATOM 866 N N . THR A 1 122 ? 15.370 1.710 10.042 1.00 85.25 122 THR A N 1
ATOM 867 C CA . THR A 1 122 ? 15.493 1.211 8.666 1.00 85.25 122 THR A CA 1
ATOM 868 C C . THR A 1 122 ? 14.969 2.261 7.680 1.00 85.25 122 THR A C 1
ATOM 870 O O . THR A 1 122 ? 13.828 2.719 7.829 1.00 85.25 122 THR A O 1
ATOM 873 N N . PRO A 1 123 ? 15.757 2.662 6.666 1.00 80.75 123 PRO A N 1
ATOM 874 C CA . PRO A 1 123 ? 15.283 3.570 5.635 1.00 80.75 123 PRO A CA 1
ATOM 875 C C . PRO A 1 123 ? 14.072 2.992 4.906 1.00 80.75 123 PRO A C 1
ATOM 877 O O . PRO A 1 123 ? 14.059 1.819 4.530 1.00 80.75 123 PRO A O 1
ATOM 880 N N . CYS A 1 124 ? 13.048 3.811 4.672 1.00 76.81 124 CYS A N 1
ATOM 881 C CA . CYS A 1 124 ? 11.924 3.368 3.861 1.00 76.81 124 CYS A CA 1
ATOM 882 C C . CYS A 1 124 ? 12.387 3.094 2.426 1.00 76.81 124 CYS A C 1
ATOM 884 O O . CYS A 1 124 ? 12.949 3.990 1.798 1.00 76.81 124 CYS A O 1
ATOM 886 N N . PRO A 1 125 ? 12.102 1.910 1.862 1.00 75.94 125 PRO A N 1
ATOM 887 C CA . PRO A 1 125 ? 12.574 1.545 0.526 1.00 75.94 125 PRO A CA 1
ATOM 888 C C . PRO A 1 125 ? 12.052 2.446 -0.599 1.00 75.94 125 PRO A C 1
ATOM 890 O O . PRO A 1 125 ? 12.666 2.523 -1.657 1.00 75.94 125 PRO A O 1
ATOM 893 N N . PHE A 1 126 ? 10.926 3.132 -0.380 1.00 74.19 126 PHE A N 1
ATOM 894 C CA . PHE A 1 126 ? 10.358 4.059 -1.360 1.00 74.19 126 PHE A CA 1
ATOM 895 C C . PHE A 1 126 ? 10.985 5.451 -1.313 1.00 74.19 126 PHE A C 1
ATOM 897 O O . PHE A 1 126 ? 10.985 6.143 -2.324 1.00 74.19 126 PHE A O 1
ATOM 904 N N . THR A 1 127 ? 11.472 5.879 -0.146 1.00 70.06 127 THR A N 1
ATOM 905 C CA . THR A 1 127 ? 11.895 7.271 0.080 1.00 70.06 127 THR A CA 1
ATOM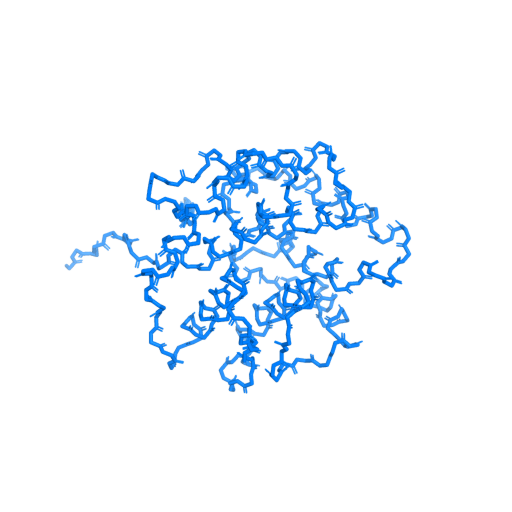 906 C C . THR A 1 127 ? 13.379 7.391 0.418 1.00 70.06 127 THR A C 1
ATOM 908 O O . THR A 1 127 ? 13.926 8.486 0.398 1.00 70.06 127 THR A O 1
ATOM 911 N N . GLY A 1 128 ? 14.034 6.282 0.769 1.00 74.81 128 GLY A N 1
ATOM 912 C CA . GLY A 1 128 ? 15.401 6.244 1.285 1.00 74.81 128 GLY A CA 1
ATOM 913 C C . 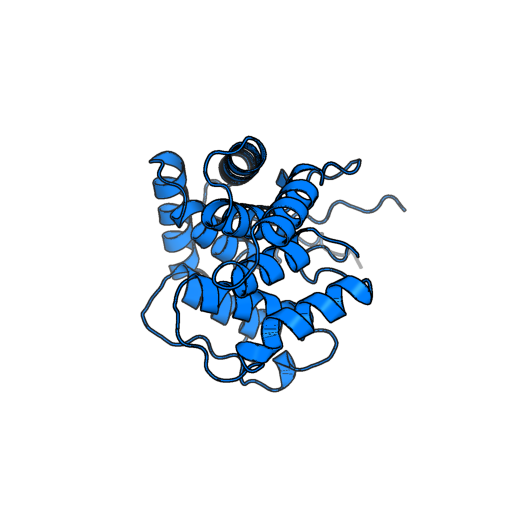GLY A 1 128 ? 15.566 6.875 2.672 1.00 74.81 128 GLY A C 1
ATOM 914 O O . GLY A 1 128 ? 16.694 7.022 3.131 1.00 74.81 128 GLY A O 1
ATOM 915 N N . ARG A 1 129 ? 14.474 7.266 3.350 1.00 70.69 129 ARG A N 1
ATOM 916 C CA . ARG A 1 129 ? 14.528 8.049 4.597 1.00 70.69 129 ARG A CA 1
ATOM 917 C C . ARG A 1 129 ? 14.222 7.193 5.833 1.00 70.69 129 ARG A C 1
ATOM 919 O O . ARG A 1 129 ? 13.208 6.483 5.824 1.00 70.69 129 ARG A O 1
ATOM 926 N N . PRO A 1 130 ? 15.040 7.264 6.901 1.00 69.50 130 PRO A N 1
ATOM 927 C CA . PRO A 1 130 ? 14.724 6.633 8.180 1.00 69.50 130 PRO A CA 1
ATOM 928 C C . PRO A 1 130 ? 13.506 7.307 8.826 1.00 69.50 130 PRO A C 1
ATOM 930 O O . PRO A 1 130 ? 13.246 8.489 8.605 1.00 69.50 130 PRO A O 1
ATOM 933 N N . GLY A 1 131 ? 12.732 6.552 9.609 1.00 67.19 131 GLY A N 1
ATOM 934 C CA . GLY A 1 131 ? 11.546 7.084 10.297 1.00 67.19 131 GLY A CA 1
ATOM 935 C C . GLY A 1 131 ? 10.402 7.502 9.362 1.00 67.19 131 GLY A C 1
ATOM 936 O O . GLY A 1 131 ? 9.536 8.279 9.753 1.00 67.19 131 GLY A O 1
ATOM 937 N N . SER A 1 132 ? 10.391 7.014 8.118 1.00 74.31 132 SER A N 1
ATOM 938 C CA . SER A 1 132 ? 9.324 7.323 7.166 1.00 74.31 132 SER A CA 1
ATOM 939 C C . SER A 1 132 ? 7.957 6.838 7.674 1.00 74.31 132 SER A C 1
ATOM 941 O O . SER A 1 132 ? 7.836 5.686 8.115 1.00 74.31 132 SER A O 1
ATOM 943 N N . PRO A 1 133 ? 6.891 7.642 7.501 1.00 77.62 133 PRO A N 1
ATOM 944 C CA . PRO A 1 133 ? 5.526 7.247 7.846 1.00 77.62 133 PRO A CA 1
ATOM 945 C C . PRO A 1 133 ? 5.035 6.016 7.067 1.00 77.62 133 PRO A C 1
ATOM 947 O O . PRO A 1 133 ? 4.066 5.392 7.481 1.00 77.62 133 PRO A O 1
ATOM 950 N N . ALA A 1 134 ? 5.704 5.619 5.978 1.00 82.62 134 ALA A N 1
ATOM 951 C CA . ALA A 1 134 ? 5.363 4.434 5.192 1.00 82.62 134 ALA A CA 1
ATOM 952 C C . ALA A 1 134 ? 5.491 3.114 5.978 1.00 82.62 134 ALA A C 1
ATOM 954 O O . ALA A 1 134 ? 4.612 2.259 5.877 1.00 82.62 134 ALA A O 1
ATOM 955 N N . LEU A 1 135 ? 6.552 2.946 6.779 1.00 86.75 135 LEU A N 1
ATOM 956 C CA . LEU A 1 135 ? 6.739 1.741 7.602 1.00 86.75 135 LEU A CA 1
ATOM 957 C C . LEU A 1 135 ? 5.715 1.683 8.738 1.00 86.75 135 LEU A C 1
ATOM 959 O O . LEU A 1 135 ? 5.151 0.626 9.019 1.00 86.75 135 LEU A O 1
ATOM 963 N N . LEU A 1 136 ? 5.426 2.834 9.347 1.00 88.06 136 LEU A N 1
ATOM 964 C CA . LEU A 1 136 ? 4.395 2.950 10.372 1.00 88.06 136 LEU A CA 1
ATOM 965 C C . LEU A 1 136 ? 3.000 2.668 9.805 1.00 88.06 136 LEU A C 1
ATOM 967 O O . LEU A 1 136 ? 2.227 1.935 10.416 1.00 88.06 136 LEU A O 1
ATOM 971 N N . ALA A 1 137 ? 2.699 3.196 8.618 1.00 89.56 137 ALA A N 1
ATOM 972 C CA . ALA A 1 137 ? 1.466 2.909 7.903 1.00 89.56 137 ALA A CA 1
ATOM 973 C C . ALA A 1 137 ? 1.339 1.408 7.609 1.00 89.56 137 ALA A C 1
ATOM 975 O O . ALA A 1 137 ? 0.312 0.822 7.928 1.00 89.56 137 ALA A O 1
ATOM 976 N N . ALA A 1 138 ? 2.390 0.761 7.094 1.00 91.44 138 ALA A N 1
ATOM 977 C CA . ALA A 1 138 ? 2.392 -0.684 6.862 1.00 91.44 138 ALA A CA 1
ATOM 978 C C . ALA A 1 138 ? 2.154 -1.486 8.151 1.00 91.44 138 ALA A C 1
ATOM 980 O O . ALA A 1 138 ? 1.362 -2.425 8.152 1.00 91.44 138 ALA A O 1
ATOM 981 N N . ARG A 1 139 ? 2.782 -1.097 9.266 1.00 90.94 139 ARG A N 1
ATOM 982 C CA . ARG A 1 139 ? 2.537 -1.730 10.568 1.00 90.94 139 ARG A CA 1
ATOM 983 C C . ARG A 1 139 ? 1.079 -1.576 10.997 1.00 90.94 139 ARG A C 1
ATOM 985 O O . ARG A 1 139 ? 0.455 -2.557 11.394 1.00 90.94 139 ARG A O 1
ATOM 992 N N . LEU A 1 140 ? 0.526 -0.370 10.866 1.00 89.94 140 LEU A N 1
ATOM 993 C CA . LEU A 1 140 ? -0.870 -0.093 11.192 1.00 89.94 140 LEU A CA 1
ATOM 994 C C . LEU A 1 140 ? -1.828 -0.932 10.332 1.00 89.94 140 LEU A C 1
ATOM 996 O O . LEU A 1 140 ? -2.790 -1.464 10.869 1.00 89.94 140 LEU A O 1
ATOM 1000 N N . LEU A 1 141 ? -1.547 -1.124 9.039 1.00 91.38 141 LEU A N 1
ATOM 1001 C CA . LEU A 1 141 ? -2.367 -1.964 8.153 1.00 91.38 141 LEU A CA 1
ATOM 1002 C C . LEU A 1 141 ? -2.490 -3.420 8.633 1.00 91.38 141 LEU A C 1
ATOM 1004 O O . LEU A 1 141 ? -3.537 -4.032 8.432 1.00 91.38 141 LEU A O 1
ATOM 1008 N N . VAL A 1 142 ? -1.449 -3.956 9.276 1.00 90.00 142 VAL A N 1
ATOM 1009 C CA . VAL A 1 142 ? -1.423 -5.331 9.807 1.00 90.00 142 VAL A CA 1
ATOM 1010 C C . VAL A 1 142 ? -2.022 -5.404 11.203 1.00 90.00 142 VAL A C 1
ATOM 1012 O O . VAL A 1 142 ? -2.769 -6.327 11.507 1.00 90.00 142 VAL A O 1
ATOM 1015 N N . GLU A 1 143 ? -1.678 -4.453 12.070 1.00 87.44 143 GLU A N 1
ATOM 1016 C CA . GLU A 1 143 ? -2.034 -4.521 13.487 1.00 87.44 143 GLU A CA 1
ATOM 1017 C C . GLU A 1 143 ? -3.433 -3.970 13.771 1.00 87.44 143 GLU A C 1
ATOM 1019 O O . GLU A 1 143 ? -4.039 -4.399 14.747 1.00 87.44 143 GLU A O 1
ATOM 1024 N N . HIS A 1 144 ? -3.980 -3.076 12.935 1.00 84.62 144 HIS A N 1
ATOM 1025 C CA . HIS A 1 144 ? -5.267 -2.408 13.173 1.00 84.62 144 HIS A CA 1
ATOM 1026 C C . HIS A 1 144 ? -6.422 -3.345 13.583 1.00 84.62 144 HIS A C 1
ATOM 1028 O O . HIS A 1 144 ? -7.120 -2.995 14.533 1.00 84.62 144 HIS A O 1
ATOM 1034 N N . PRO A 1 145 ? -6.627 -4.532 12.970 1.00 81.06 145 PRO A N 1
ATOM 1035 C CA . PRO A 1 145 ? -7.707 -5.441 13.372 1.00 81.06 145 PRO A CA 1
ATOM 1036 C C . PRO A 1 145 ? -7.610 -5.942 14.822 1.00 81.06 145 PRO A C 1
ATOM 1038 O O . PRO A 1 145 ? -8.621 -6.304 15.417 1.00 81.06 145 PRO A O 1
ATOM 1041 N N . THR A 1 146 ? -6.402 -5.971 15.390 1.00 78.94 146 THR A N 1
ATOM 1042 C CA . THR A 1 146 ? -6.108 -6.517 16.727 1.00 78.94 146 THR A CA 1
ATOM 1043 C C . THR A 1 146 ? -5.534 -5.483 17.699 1.00 78.94 146 THR A C 1
ATOM 1045 O O . THR A 1 146 ? -5.350 -5.772 18.879 1.00 78.94 146 THR A O 1
ATOM 1048 N N . ALA A 1 147 ? -5.207 -4.285 17.217 1.00 76.62 147 ALA A N 1
ATOM 1049 C CA . ALA A 1 147 ? -4.540 -3.254 17.993 1.00 76.62 147 ALA A CA 1
ATOM 1050 C C . ALA A 1 147 ? -5.513 -2.540 18.934 1.00 76.62 147 ALA A C 1
ATOM 1052 O O . ALA A 1 147 ? -6.661 -2.244 18.600 1.00 76.62 147 ALA A O 1
ATOM 1053 N N . GLY A 1 148 ? -5.011 -2.175 20.114 1.00 70.38 148 GLY A N 1
ATOM 1054 C CA . GLY A 1 148 ? -5.723 -1.275 21.011 1.00 70.38 148 GLY A CA 1
ATOM 1055 C C . GLY A 1 148 ? -5.870 0.128 20.411 1.00 70.38 148 GLY A C 1
ATOM 1056 O O . GLY A 1 148 ? -5.007 0.606 19.672 1.00 70.38 148 GLY A O 1
ATOM 1057 N N . ARG A 1 149 ? -6.939 0.835 20.802 1.00 71.50 149 ARG A N 1
ATOM 1058 C CA . ARG A 1 149 ? -7.252 2.201 20.331 1.00 71.50 149 ARG A CA 1
ATOM 1059 C C . ARG A 1 149 ? -6.097 3.198 20.506 1.00 71.50 149 ARG A C 1
ATOM 1061 O O . ARG A 1 149 ? -6.002 4.144 19.732 1.00 71.50 149 ARG A O 1
ATOM 1068 N N . LEU A 1 150 ? -5.240 3.008 21.514 1.00 73.25 150 LEU A N 1
ATOM 1069 C CA . LEU A 1 150 ? -4.106 3.895 21.792 1.00 73.25 150 LEU A CA 1
ATOM 1070 C C . LEU A 1 150 ? -3.016 3.803 20.712 1.00 73.25 150 LEU A C 1
ATOM 1072 O O . LEU A 1 150 ? -2.644 4.829 20.153 1.00 73.25 150 LEU A O 1
ATOM 1076 N N . LEU A 1 151 ? -2.589 2.589 20.349 1.00 72.38 151 LEU A N 1
ATOM 1077 C CA . LEU A 1 151 ? -1.573 2.364 19.309 1.00 72.38 151 LEU A CA 1
ATOM 1078 C C . LEU A 1 151 ? -2.025 2.905 17.949 1.00 72.38 151 LEU A C 1
ATOM 1080 O O . LEU A 1 151 ? -1.246 3.517 17.219 1.00 72.38 151 LEU A O 1
ATOM 1084 N N . VAL A 1 152 ? -3.309 2.724 17.630 1.00 76.56 152 VAL A N 1
ATOM 1085 C CA . VAL A 1 152 ? -3.914 3.282 16.416 1.00 76.56 152 VAL A CA 1
ATOM 1086 C C . VAL A 1 152 ? -3.847 4.811 16.434 1.00 76.56 152 VAL A C 1
ATOM 1088 O O . VAL A 1 152 ? -3.416 5.416 15.455 1.00 76.56 152 VAL A O 1
ATOM 1091 N N . ARG A 1 153 ? -4.210 5.448 17.555 1.00 78.56 153 ARG A N 1
ATOM 1092 C CA . ARG A 1 153 ? -4.155 6.911 17.701 1.00 78.56 153 ARG A CA 1
ATOM 1093 C C . ARG A 1 153 ? -2.738 7.461 17.584 1.00 78.56 153 ARG A C 1
ATOM 1095 O O . ARG A 1 153 ? -2.556 8.466 16.906 1.00 78.56 153 ARG A O 1
ATOM 1102 N N . GLU A 1 154 ? -1.751 6.824 18.204 1.00 79.81 154 GLU A N 1
ATOM 1103 C CA . GLU A 1 154 ? -0.346 7.242 18.118 1.00 79.81 154 GLU A CA 1
ATOM 1104 C C . GLU A 1 154 ? 0.175 7.164 16.681 1.00 79.81 154 GLU A C 1
ATOM 1106 O O . GLU A 1 154 ? 0.778 8.117 16.184 1.00 79.81 154 GLU A O 1
ATOM 1111 N N . ALA A 1 155 ? -0.123 6.067 15.979 1.00 77.62 155 ALA A N 1
ATOM 1112 C CA . ALA A 1 155 ? 0.270 5.901 14.586 1.00 77.62 155 ALA A CA 1
ATOM 1113 C C . ALA A 1 155 ? -0.385 6.952 13.674 1.00 77.62 155 ALA A C 1
ATOM 1115 O O . ALA A 1 155 ? 0.292 7.582 12.859 1.00 77.62 155 ALA A O 1
ATOM 1116 N N . VAL A 1 156 ? -1.688 7.194 13.851 1.00 80.56 156 VAL A N 1
ATOM 1117 C CA . VAL A 1 156 ? -2.432 8.236 13.128 1.00 80.56 156 VAL A CA 1
ATOM 1118 C C . VAL A 1 156 ? -1.869 9.625 13.426 1.00 80.56 156 VAL A C 1
ATOM 1120 O O . VAL A 1 156 ? -1.648 10.399 12.495 1.00 80.56 156 VAL A O 1
ATOM 1123 N N . ALA A 1 157 ? -1.591 9.943 14.693 1.00 81.81 157 ALA A N 1
ATOM 1124 C CA . ALA A 1 157 ? -1.021 11.226 15.093 1.00 81.81 157 ALA A CA 1
ATOM 1125 C C . ALA A 1 157 ? 0.354 11.451 14.453 1.00 81.81 157 ALA A C 1
ATOM 1127 O O . ALA A 1 157 ? 0.624 12.533 13.934 1.00 81.81 157 ALA A O 1
ATOM 1128 N N . HIS A 1 158 ? 1.193 10.417 14.413 1.00 80.94 158 HIS A N 1
ATOM 1129 C CA . HIS A 1 158 ? 2.507 10.489 13.786 1.00 80.94 158 HIS A CA 1
ATOM 1130 C C . HIS A 1 158 ? 2.417 10.711 12.267 1.00 80.94 158 HIS A C 1
ATOM 1132 O O . HIS A 1 158 ? 3.091 11.592 11.735 1.00 80.94 158 HIS A O 1
ATOM 1138 N N . ILE A 1 159 ? 1.535 9.983 11.569 1.00 78.31 159 ILE A N 1
ATOM 1139 C CA . ILE A 1 159 ? 1.263 10.205 10.137 1.00 78.31 159 ILE A CA 1
ATOM 1140 C C . ILE A 1 159 ? 0.707 11.621 9.907 1.00 78.31 159 ILE A C 1
ATOM 1142 O O . ILE A 1 159 ? 1.079 12.306 8.957 1.00 78.31 159 ILE A O 1
ATOM 1146 N N . ALA A 1 160 ? -0.179 12.106 10.779 1.00 77.00 160 ALA A N 1
ATOM 1147 C CA . ALA A 1 160 ? -0.753 13.442 10.655 1.00 77.00 160 ALA A CA 1
ATOM 1148 C C . ALA A 1 160 ? 0.295 14.552 10.841 1.00 77.00 160 ALA A C 1
ATOM 1150 O O . ALA A 1 160 ? 0.212 15.577 10.148 1.00 77.00 160 ALA A O 1
ATOM 1151 N N . ALA A 1 161 ? 1.252 14.324 11.747 1.00 76.56 161 ALA A N 1
ATOM 1152 C CA . ALA A 1 161 ? 2.338 15.224 12.118 1.00 76.56 161 ALA A CA 1
ATOM 1153 C C . ALA A 1 161 ? 3.547 15.170 11.172 1.00 76.56 161 ALA A C 1
ATOM 1155 O O . ALA A 1 161 ? 4.437 16.009 11.306 1.00 76.56 161 ALA A O 1
ATOM 1156 N N . SER A 1 162 ? 3.592 14.248 10.200 1.00 70.06 162 SER A N 1
ATOM 1157 C CA . SER A 1 162 ? 4.656 14.192 9.192 1.00 70.06 162 SER A CA 1
ATOM 1158 C C . SER A 1 162 ? 4.529 15.358 8.197 1.00 70.06 162 SER A C 1
ATOM 1160 O O . SER A 1 162 ? 4.100 15.214 7.052 1.00 70.06 162 SER A O 1
ATOM 1162 N N . ARG A 1 163 ? 4.874 16.550 8.674 1.00 61.59 163 ARG A N 1
ATOM 1163 C CA . ARG A 1 163 ? 5.203 17.751 7.915 1.00 61.59 163 ARG A CA 1
ATOM 1164 C C . ARG A 1 163 ? 6.629 18.093 8.317 1.00 61.59 163 ARG A C 1
ATOM 1166 O O . ARG A 1 163 ? 6.819 18.830 9.275 1.00 61.59 163 ARG A O 1
ATOM 1173 N N . ARG A 1 164 ? 7.625 17.478 7.687 1.00 52.66 164 ARG A N 1
ATOM 1174 C CA . ARG A 1 164 ? 9.014 17.899 7.894 1.00 52.66 164 ARG A CA 1
ATOM 1175 C C . ARG A 1 164 ? 9.566 18.506 6.620 1.00 52.66 164 ARG A C 1
ATOM 1177 O O . ARG A 1 164 ? 9.147 18.133 5.527 1.00 52.66 164 ARG A O 1
ATOM 1184 N N . ASP A 1 165 ? 10.388 19.517 6.852 1.00 47.88 165 ASP A N 1
ATOM 1185 C CA . ASP A 1 165 ? 10.726 20.612 5.961 1.00 47.88 165 ASP A CA 1
ATOM 1186 C C . ASP A 1 165 ? 11.212 20.172 4.570 1.00 47.88 165 ASP A C 1
ATOM 1188 O O . ASP A 1 165 ? 11.814 19.117 4.385 1.00 47.88 165 ASP A O 1
ATOM 1192 N N . GLU A 1 166 ? 10.866 21.001 3.583 1.00 48.16 166 GLU A N 1
ATOM 1193 C CA . GLU A 1 166 ? 11.208 20.943 2.149 1.00 48.16 166 GLU A CA 1
ATOM 1194 C C . GLU A 1 166 ? 10.530 19.879 1.268 1.00 48.16 166 GLU A C 1
ATOM 1196 O O . GLU A 1 166 ? 10.223 20.182 0.116 1.00 48.16 166 GLU A O 1
ATOM 1201 N N . ALA A 1 167 ? 10.187 18.690 1.770 1.00 53.66 167 ALA A N 1
ATOM 1202 C CA . ALA A 1 167 ? 9.480 17.669 0.983 1.00 53.66 167 ALA A CA 1
ATOM 1203 C C . ALA A 1 167 ? 8.214 17.202 1.707 1.00 53.66 167 ALA A C 1
ATOM 1205 O O . ALA A 1 167 ? 8.270 16.424 2.661 1.00 53.66 167 ALA A O 1
ATOM 1206 N N . ARG A 1 168 ? 7.046 17.672 1.254 1.00 62.78 168 ARG A N 1
ATOM 1207 C CA . ARG A 1 168 ? 5.774 17.226 1.830 1.00 62.78 168 ARG A CA 1
ATOM 1208 C C . ARG A 1 168 ? 5.569 15.754 1.492 1.00 62.78 168 ARG A C 1
ATOM 1210 O O . ARG A 1 168 ? 5.812 15.349 0.359 1.00 62.78 168 ARG A O 1
ATOM 1217 N N . ILE A 1 169 ? 5.034 14.971 2.437 1.00 62.97 169 ILE A N 1
ATOM 1218 C CA . ILE A 1 169 ? 4.647 13.572 2.173 1.00 62.97 169 ILE A CA 1
ATOM 1219 C C . ILE A 1 169 ? 3.791 13.482 0.905 1.00 62.97 169 ILE A C 1
ATOM 1221 O O . ILE A 1 169 ? 3.986 12.573 0.110 1.00 62.97 169 ILE A O 1
ATOM 1225 N N . GLU A 1 170 ? 2.931 14.488 0.684 1.00 64.62 170 GLU A N 1
ATOM 1226 C CA . GLU A 1 170 ? 2.018 14.640 -0.454 1.00 64.62 170 GLU A CA 1
ATOM 1227 C C . GLU A 1 170 ? 2.708 14.708 -1.827 1.00 64.62 170 GLU A C 1
ATOM 1229 O O . GLU A 1 170 ? 2.019 14.572 -2.837 1.00 64.62 170 GLU A O 1
ATOM 1234 N N . ASP A 1 171 ? 4.027 14.907 -1.871 1.00 70.44 171 ASP A N 1
ATOM 1235 C CA . ASP A 1 171 ? 4.851 14.898 -3.084 1.00 70.44 171 ASP A CA 1
ATOM 1236 C C . ASP A 1 171 ? 5.607 13.558 -3.270 1.00 70.44 171 ASP A C 1
ATOM 1238 O O . ASP A 1 171 ? 6.281 13.337 -4.278 1.00 70.44 171 ASP A O 1
ATOM 1242 N N . GLU A 1 172 ? 5.438 12.618 -2.334 1.00 80.50 172 GLU A N 1
ATOM 1243 C CA . GLU A 1 172 ? 5.949 11.246 -2.368 1.00 80.50 172 GLU A CA 1
ATOM 1244 C C . GLU A 1 172 ? 4.772 10.260 -2.532 1.00 80.50 172 GLU A C 1
ATOM 1246 O O . GLU A 1 172 ? 4.156 9.846 -1.539 1.00 80.50 172 GLU A O 1
ATOM 1251 N N . PRO A 1 173 ? 4.421 9.853 -3.773 1.00 86.56 173 PRO A N 1
ATOM 1252 C CA . PRO A 1 173 ? 3.225 9.047 -4.011 1.00 86.56 173 PRO A CA 1
ATOM 1253 C C . PRO A 1 173 ? 3.157 7.748 -3.190 1.00 86.56 173 PRO A C 1
ATOM 1255 O O . PRO A 1 173 ? 2.101 7.504 -2.605 1.00 86.56 173 PRO A O 1
ATOM 1258 N N . PRO A 1 174 ? 4.230 6.933 -3.062 1.00 88.12 174 PRO A N 1
ATOM 1259 C CA . PRO A 1 174 ? 4.173 5.704 -2.268 1.00 88.12 174 PRO A CA 1
ATOM 1260 C C . PRO A 1 174 ? 3.881 5.950 -0.788 1.00 88.12 174 PRO A C 1
ATOM 1262 O O . PRO A 1 174 ? 3.013 5.295 -0.213 1.00 88.12 174 PRO A O 1
ATOM 1265 N N . ALA A 1 175 ? 4.571 6.916 -0.173 1.00 86.06 175 ALA A N 1
ATOM 1266 C CA . ALA A 1 175 ? 4.394 7.233 1.239 1.00 86.06 175 ALA A CA 1
ATOM 1267 C C . ALA A 1 175 ? 2.997 7.810 1.503 1.00 86.06 175 ALA A C 1
ATOM 1269 O O . ALA A 1 175 ? 2.323 7.380 2.440 1.00 86.06 175 ALA A O 1
ATOM 1270 N N . THR A 1 176 ? 2.517 8.710 0.634 1.00 89.06 176 THR A N 1
ATOM 1271 C CA . THR A 1 176 ? 1.148 9.240 0.727 1.00 89.06 176 THR A CA 1
ATOM 1272 C C . THR A 1 176 ? 0.098 8.156 0.535 1.00 89.06 176 THR A C 1
ATOM 1274 O O . THR A 1 176 ? -0.902 8.148 1.247 1.00 89.06 176 THR A O 1
ATOM 1277 N N . ALA A 1 177 ? 0.297 7.236 -0.409 1.00 93.56 177 ALA A N 1
ATOM 1278 C CA . ALA A 1 177 ? -0.635 6.147 -0.664 1.00 93.56 177 ALA A CA 1
ATOM 1279 C C . ALA A 1 177 ? -0.729 5.176 0.517 1.00 93.56 177 ALA A C 1
ATOM 1281 O O . ALA A 1 177 ? -1.834 4.828 0.927 1.00 93.56 177 ALA A O 1
ATOM 1282 N N . LEU A 1 178 ? 0.404 4.794 1.111 1.00 92.12 178 LEU A N 1
ATOM 1283 C CA . LEU A 1 178 ? 0.429 3.956 2.313 1.00 92.12 178 LEU A CA 1
ATOM 1284 C C . LEU A 1 178 ? -0.230 4.662 3.501 1.00 92.12 178 LEU A C 1
ATOM 1286 O O . LEU A 1 178 ? -1.075 4.069 4.170 1.00 92.12 178 LEU A O 1
ATOM 1290 N N . ALA A 1 179 ? 0.086 5.941 3.720 1.00 90.75 179 ALA A N 1
ATOM 1291 C CA . ALA A 1 179 ? -0.563 6.753 4.744 1.00 90.75 179 ALA A CA 1
ATOM 1292 C C . ALA A 1 179 ? -2.082 6.836 4.526 1.00 90.75 179 ALA A C 1
ATOM 1294 O O . ALA A 1 179 ? -2.850 6.628 5.460 1.00 90.75 179 ALA A O 1
ATOM 1295 N N . LEU A 1 180 ? -2.532 7.082 3.291 1.00 93.31 180 LEU A N 1
ATOM 1296 C CA . LEU A 1 180 ? -3.953 7.149 2.956 1.00 93.31 180 LEU A CA 1
ATOM 1297 C C . LEU A 1 180 ? -4.659 5.803 3.150 1.00 93.31 180 LEU A C 1
ATOM 1299 O O . LEU A 1 180 ? -5.783 5.794 3.647 1.00 93.31 180 LEU A O 1
ATOM 1303 N N . LEU A 1 181 ? -4.027 4.679 2.796 1.00 93.94 181 LEU A N 1
ATOM 1304 C CA . LEU A 1 181 ? -4.555 3.338 3.073 1.00 93.94 181 LEU A CA 1
ATOM 1305 C C . LEU A 1 181 ? -4.738 3.125 4.577 1.00 93.94 181 LEU A C 1
ATOM 1307 O O . LEU A 1 181 ? -5.831 2.781 5.019 1.00 93.94 181 LEU A O 1
ATOM 1311 N N . ALA A 1 182 ? -3.698 3.402 5.364 1.00 92.75 182 ALA A N 1
ATOM 1312 C CA . ALA A 1 182 ? -3.730 3.209 6.809 1.00 92.75 182 ALA A CA 1
ATOM 1313 C C . ALA A 1 182 ? -4.773 4.115 7.486 1.00 92.75 182 ALA A C 1
ATOM 1315 O O . ALA A 1 182 ? -5.555 3.657 8.316 1.00 92.75 182 ALA A O 1
ATOM 1316 N N . LEU A 1 183 ? -4.864 5.380 7.066 1.00 91.50 183 LEU A N 1
ATOM 1317 C CA . LEU A 1 183 ? -5.888 6.314 7.538 1.00 91.50 183 LEU A CA 1
ATOM 1318 C C . LEU A 1 183 ? -7.295 5.914 7.083 1.00 91.50 183 LEU A C 1
ATOM 1320 O O . LEU A 1 183 ? -8.243 6.122 7.824 1.00 91.50 183 LEU A O 1
ATOM 1324 N N . SER A 1 184 ? -7.460 5.325 5.896 1.00 93.25 184 SER A N 1
ATOM 1325 C CA . SER A 1 184 ? -8.772 4.826 5.454 1.00 93.25 184 SER A CA 1
ATOM 1326 C C . SER A 1 184 ? -9.254 3.656 6.315 1.00 93.25 184 SER A C 1
ATOM 1328 O O . SER A 1 184 ? -10.458 3.489 6.477 1.00 93.25 184 SER A O 1
ATOM 1330 N N . ALA A 1 185 ? -8.328 2.873 6.879 1.00 90.50 185 ALA A N 1
ATOM 1331 C CA . ALA A 1 185 ? -8.643 1.796 7.811 1.00 90.50 185 ALA A CA 1
ATOM 1332 C C . ALA A 1 185 ? -8.968 2.311 9.224 1.00 90.50 185 ALA A C 1
ATOM 1334 O O . ALA A 1 185 ? -9.886 1.800 9.859 1.00 90.50 185 ALA A O 1
ATOM 1335 N N . ALA A 1 186 ? -8.216 3.309 9.699 1.00 90.12 186 ALA A N 1
ATOM 1336 C CA . ALA A 1 186 ? -8.190 3.698 11.110 1.00 90.12 186 ALA A CA 1
ATOM 1337 C C . ALA A 1 186 ? -8.927 5.001 11.460 1.00 90.12 186 ALA A C 1
ATOM 1339 O O . ALA A 1 186 ? -9.401 5.149 12.584 1.00 90.12 186 ALA A O 1
ATOM 1340 N N . ASP A 1 187 ? -8.971 5.971 10.546 1.00 89.88 187 ASP A N 1
ATOM 1341 C CA . ASP A 1 187 ? -9.431 7.340 10.821 1.00 89.88 187 ASP A CA 1
ATOM 1342 C C . ASP A 1 187 ? -9.912 8.040 9.533 1.00 89.88 187 ASP A C 1
ATOM 1344 O O . ASP A 1 187 ? -9.431 9.105 9.118 1.00 89.88 187 ASP A O 1
ATOM 1348 N N . ALA A 1 188 ? -10.834 7.377 8.830 1.00 91.44 188 ALA A N 1
ATOM 1349 C CA . ALA A 1 188 ? -11.352 7.856 7.558 1.00 91.44 188 ALA A CA 1
ATOM 1350 C C . ALA A 1 188 ? -12.068 9.203 7.729 1.00 91.44 188 ALA A C 1
ATOM 1352 O O . ALA A 1 188 ? -12.875 9.407 8.632 1.00 91.44 188 ALA A O 1
ATOM 1353 N N . GLY A 1 189 ? -11.792 10.137 6.819 1.00 89.56 189 GLY A N 1
ATOM 1354 C CA . GLY A 1 189 ? -12.391 11.468 6.851 1.00 89.56 189 GLY A CA 1
ATOM 1355 C C . GLY A 1 189 ? -11.639 12.483 7.708 1.00 89.56 189 GLY A C 1
ATOM 1356 O O . GLY A 1 189 ? -11.981 13.659 7.629 1.00 89.56 189 GLY A O 1
ATOM 1357 N N . SER A 1 190 ? -10.591 12.109 8.446 1.00 90.12 190 SER A N 1
ATOM 1358 C CA . SER A 1 190 ? -9.780 13.063 9.213 1.00 90.12 190 SER A CA 1
ATOM 1359 C C . SER A 1 190 ? -9.074 14.113 8.335 1.00 90.12 190 SER A C 1
ATOM 1361 O O . SER A 1 190 ? -8.954 13.949 7.113 1.00 90.12 190 SER A O 1
ATOM 1363 N N . PRO A 1 191 ? -8.570 15.225 8.909 1.00 89.56 191 PRO A N 1
ATOM 1364 C CA . PRO A 1 191 ? -7.804 16.210 8.147 1.00 89.56 191 PRO A CA 1
ATOM 1365 C C . PRO A 1 191 ? -6.581 15.608 7.443 1.00 89.56 191 PRO A C 1
ATOM 1367 O O . PRO A 1 191 ? -6.306 15.973 6.302 1.00 89.56 191 PRO A O 1
ATOM 1370 N N . ALA A 1 192 ? -5.871 14.674 8.087 1.00 87.00 192 ALA A N 1
ATOM 1371 C CA . ALA A 1 192 ? -4.733 13.981 7.483 1.00 87.00 192 ALA A CA 1
ATOM 1372 C C . ALA A 1 192 ? -5.179 13.110 6.302 1.00 87.00 192 ALA A C 1
ATOM 1374 O O . ALA A 1 192 ? -4.607 13.211 5.219 1.00 87.00 192 ALA A O 1
ATOM 1375 N N . TRP A 1 193 ? -6.269 12.354 6.470 1.00 92.00 193 TRP A N 1
ATOM 1376 C CA . TRP A 1 193 ? -6.853 11.545 5.402 1.00 92.00 193 TRP A CA 1
ATOM 1377 C C . TRP A 1 193 ? -7.236 12.403 4.187 1.00 92.00 193 TRP A C 1
ATOM 1379 O O . TRP A 1 193 ? -6.842 12.114 3.054 1.00 92.00 193 TRP A O 1
ATOM 1389 N N . ARG A 1 194 ? -7.934 13.526 4.419 1.00 92.12 194 ARG A N 1
ATOM 1390 C CA . ARG A 1 194 ? -8.337 14.459 3.354 1.00 92.12 194 ARG A CA 1
ATOM 1391 C C . ARG A 1 194 ? -7.132 15.051 2.626 1.00 92.12 194 ARG A C 1
ATOM 1393 O O . ARG A 1 194 ? -7.184 15.170 1.402 1.00 92.12 194 ARG A O 1
ATOM 1400 N N . ARG A 1 195 ? -6.065 15.402 3.355 1.00 89.50 195 ARG A N 1
ATOM 1401 C CA . ARG A 1 195 ? -4.816 15.923 2.777 1.00 89.50 195 ARG A CA 1
ATOM 1402 C C . ARG A 1 195 ? -4.119 14.891 1.904 1.00 89.50 195 ARG A C 1
ATOM 1404 O O . ARG A 1 195 ? -3.837 15.206 0.755 1.00 89.50 195 ARG A O 1
ATOM 1411 N N . CYS A 1 196 ? -3.898 13.671 2.397 1.00 90.75 196 CYS A N 1
ATOM 1412 C CA . CYS A 1 196 ? -3.243 12.619 1.616 1.00 90.75 196 CYS A CA 1
ATOM 1413 C C . CYS A 1 196 ? -4.029 12.307 0.335 1.00 90.75 196 CYS A C 1
ATOM 1415 O O . CYS A 1 196 ? -3.452 12.242 -0.751 1.00 90.75 196 CYS A O 1
ATOM 1417 N N . ARG A 1 197 ? -5.362 12.211 0.434 1.00 94.62 197 ARG A N 1
ATOM 1418 C CA . ARG A 1 197 ? -6.234 12.039 -0.733 1.00 94.62 197 ARG A CA 1
ATOM 1419 C C . ARG A 1 197 ? -6.086 13.186 -1.734 1.00 94.62 197 ARG A C 1
ATOM 1421 O O . ARG A 1 197 ? -5.876 12.938 -2.919 1.00 94.62 197 ARG A O 1
ATOM 1428 N N . ALA A 1 198 ? -6.210 14.431 -1.275 1.00 92.62 198 ALA A N 1
ATOM 1429 C CA . ALA A 1 198 ? -6.091 15.605 -2.138 1.00 92.62 198 ALA A CA 1
ATOM 1430 C C . ALA A 1 198 ? -4.699 15.698 -2.785 1.00 92.62 198 ALA A C 1
ATOM 1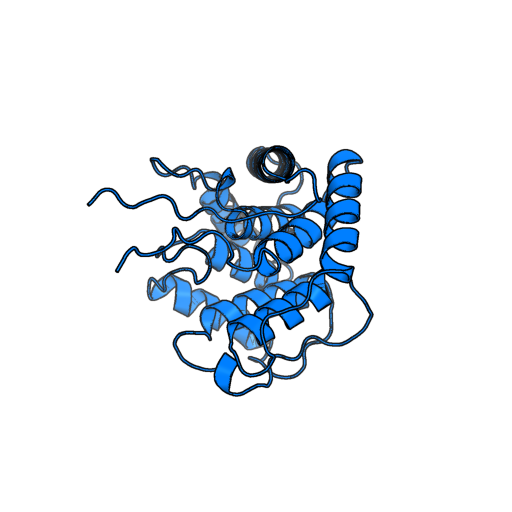432 O O . ALA A 1 198 ? -4.598 16.025 -3.965 1.00 92.62 198 ALA A O 1
ATOM 1433 N N . GLY A 1 199 ? -3.648 15.349 -2.037 1.00 89.44 199 GLY A N 1
ATOM 1434 C CA . GLY A 1 199 ? -2.273 15.250 -2.516 1.00 89.44 199 GLY A CA 1
ATOM 1435 C C . GLY A 1 199 ? -2.156 14.301 -3.702 1.00 89.44 199 GLY A C 1
ATOM 1436 O O . GLY A 1 199 ? -1.779 14.744 -4.782 1.00 89.44 199 GLY A O 1
ATOM 1437 N N . LEU A 1 200 ? -2.577 13.039 -3.544 1.00 92.75 200 LEU A N 1
ATOM 1438 C CA . LEU A 1 200 ? -2.530 12.049 -4.629 1.00 92.75 200 LEU A CA 1
ATOM 1439 C C . LEU A 1 200 ? -3.333 12.476 -5.857 1.00 92.75 200 LEU A C 1
ATOM 1441 O O . LEU A 1 200 ? -2.851 12.313 -6.975 1.00 92.75 200 LEU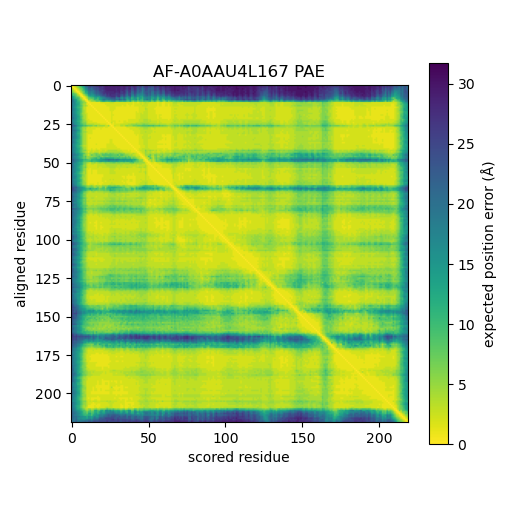 A O 1
ATOM 1445 N N . LEU A 1 201 ? -4.535 13.027 -5.666 1.00 94.81 201 LEU A N 1
ATOM 1446 C CA . LEU A 1 201 ? -5.358 13.512 -6.776 1.00 94.81 201 LEU A CA 1
ATOM 1447 C C . LEU A 1 201 ? -4.670 14.644 -7.546 1.00 94.81 201 LEU A C 1
ATOM 1449 O O . LEU A 1 201 ? -4.695 14.645 -8.774 1.00 94.81 201 LEU A O 1
ATOM 1453 N N . ARG A 1 202 ? -4.039 15.583 -6.833 1.00 92.25 202 ARG A N 1
ATOM 1454 C CA . ARG A 1 202 ? -3.344 16.738 -7.417 1.00 92.25 202 ARG A CA 1
ATOM 1455 C C . ARG A 1 202 ? -2.157 16.328 -8.287 1.00 92.25 202 ARG A C 1
ATOM 1457 O O . ARG A 1 202 ? -1.907 16.975 -9.297 1.00 92.25 202 ARG A O 1
ATOM 1464 N N . ILE A 1 203 ? -1.421 15.293 -7.888 1.00 89.69 203 ILE A N 1
ATOM 1465 C CA . ILE A 1 203 ? -0.170 14.896 -8.553 1.00 89.69 203 ILE A CA 1
ATOM 1466 C C . ILE A 1 203 ? -0.346 13.758 -9.573 1.00 89.69 203 ILE A C 1
ATOM 1468 O O . ILE A 1 203 ? 0.645 13.295 -10.140 1.00 89.69 203 ILE A O 1
ATOM 1472 N N . GLN A 1 204 ? -1.577 13.286 -9.810 1.00 93.56 204 GLN A N 1
ATOM 1473 C CA . GLN A 1 204 ? -1.835 12.282 -10.843 1.00 93.56 204 GLN A CA 1
ATOM 1474 C C . GLN A 1 204 ? -1.541 12.868 -12.231 1.00 93.56 204 GLN A C 1
ATOM 1476 O O . GLN A 1 204 ? -2.037 13.936 -12.589 1.00 93.56 204 GLN A O 1
ATOM 1481 N N . LEU A 1 205 ? -0.783 12.138 -13.047 1.00 92.19 205 LEU A N 1
ATOM 1482 C CA . LEU A 1 205 ? -0.478 12.539 -14.416 1.00 92.19 205 LEU A CA 1
ATOM 1483 C C . LEU A 1 205 ? -1.688 12.368 -15.352 1.00 92.19 205 LEU A C 1
ATOM 1485 O O . LEU A 1 205 ? -2.683 11.701 -15.044 1.00 92.19 205 LEU A O 1
ATOM 1489 N N . HIS A 1 206 ? -1.608 12.977 -16.538 1.00 91.56 206 HIS A N 1
ATOM 1490 C CA . HIS A 1 206 ? -2.668 12.920 -17.553 1.00 91.56 206 HIS A CA 1
ATOM 1491 C C . HIS A 1 206 ? -2.926 11.491 -18.077 1.00 91.56 206 HIS A C 1
ATOM 1493 O O . HIS A 1 206 ? -4.066 11.149 -18.394 1.00 91.56 206 HIS A O 1
ATOM 1499 N N . ASP A 1 207 ? -1.909 10.631 -18.091 1.00 91.62 207 ASP A N 1
ATOM 1500 C CA . ASP A 1 207 ? -2.008 9.216 -18.473 1.00 91.62 207 ASP A CA 1
ATOM 1501 C C . ASP A 1 207 ? -2.623 8.336 -17.363 1.00 91.62 207 ASP A C 1
ATOM 1503 O O . ASP A 1 207 ? -2.991 7.189 -17.606 1.00 91.62 207 ASP A O 1
ATOM 1507 N N . GLY A 1 208 ? -2.808 8.890 -16.159 1.00 92.69 208 GLY A N 1
ATOM 1508 C CA . GLY A 1 208 ? -3.356 8.202 -14.992 1.00 92.69 208 GLY A CA 1
ATOM 1509 C C . GLY A 1 208 ? -2.304 7.623 -14.045 1.00 92.69 208 GLY A C 1
ATOM 1510 O O . GLY A 1 208 ? -2.695 7.059 -13.021 1.00 92.69 208 GLY A O 1
ATOM 1511 N N . SER A 1 209 ? -1.012 7.771 -14.349 1.00 93.75 209 SER A N 1
ATOM 1512 C CA . SER A 1 209 ? 0.091 7.273 -13.526 1.00 93.75 209 SER A CA 1
ATOM 1513 C C . SER A 1 209 ? 0.516 8.278 -12.441 1.00 93.75 209 SER A C 1
ATOM 1515 O O . SER A 1 209 ? 0.163 9.460 -12.474 1.00 93.75 209 SER A O 1
ATOM 1517 N N . TRP A 1 210 ? 1.306 7.803 -11.476 1.00 91.88 210 TRP A N 1
ATOM 1518 C CA . TRP A 1 210 ? 2.089 8.622 -10.546 1.00 91.88 210 TRP A CA 1
ATOM 1519 C C . TRP A 1 210 ? 3.570 8.384 -10.788 1.00 91.88 210 TRP A C 1
ATOM 1521 O O . TRP A 1 210 ? 3.961 7.286 -11.164 1.00 91.88 210 TRP A O 1
ATOM 1531 N N . ARG A 1 211 ? 4.407 9.396 -10.573 1.00 84.69 211 ARG A N 1
ATOM 1532 C CA . ARG A 1 211 ? 5.864 9.255 -10.666 1.00 84.69 211 ARG A CA 1
ATOM 1533 C C . ARG A 1 211 ? 6.486 9.894 -9.445 1.00 84.69 211 ARG A C 1
ATOM 1535 O O . ARG A 1 211 ? 6.201 11.056 -9.163 1.00 84.69 211 ARG A O 1
ATOM 1542 N N . HIS A 1 212 ? 7.334 9.156 -8.741 1.00 69.31 212 HIS A N 1
ATOM 1543 C CA . HIS A 1 212 ? 8.197 9.773 -7.753 1.00 69.31 212 HIS A CA 1
ATOM 1544 C C . HIS A 1 212 ? 9.307 10.520 -8.502 1.00 69.31 212 HIS A C 1
ATOM 1546 O O . HIS A 1 212 ? 10.074 9.918 -9.254 1.00 69.31 212 HIS A O 1
ATOM 1552 N N . ARG A 1 213 ? 9.367 11.847 -8.352 1.00 57.34 213 ARG A N 1
ATOM 1553 C CA . ARG A 1 213 ? 10.565 12.601 -8.728 1.00 57.34 213 ARG A CA 1
ATOM 1554 C C . ARG A 1 213 ? 11.503 12.544 -7.525 1.00 57.34 213 ARG A C 1
ATOM 1556 O O . ARG A 1 213 ? 11.094 13.023 -6.468 1.00 57.34 213 ARG A O 1
ATOM 1563 N N . PRO A 1 214 ? 12.723 11.997 -7.652 1.00 49.91 214 PRO A N 1
ATOM 1564 C CA . PRO A 1 214 ? 13.738 12.223 -6.638 1.00 49.91 214 PRO A CA 1
ATOM 1565 C C . PRO A 1 21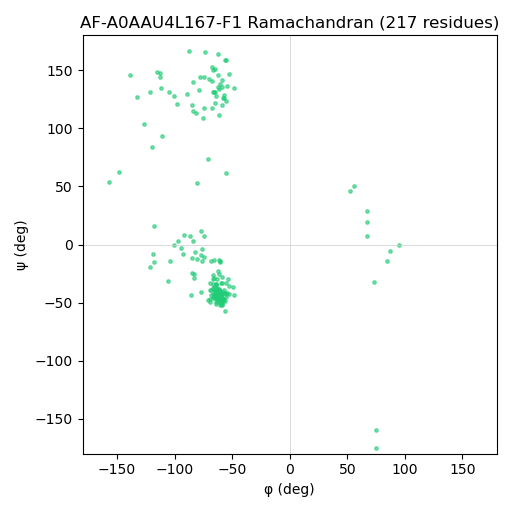4 ? 13.893 13.736 -6.482 1.00 49.91 214 PRO A C 1
ATOM 1567 O O . PRO A 1 214 ? 14.119 14.434 -7.474 1.00 49.91 214 PRO A O 1
ATOM 1570 N N . VAL A 1 215 ? 13.715 14.252 -5.268 1.00 40.94 215 VAL A N 1
ATOM 1571 C CA . VAL A 1 215 ? 14.122 15.627 -4.972 1.00 40.94 215 VAL A CA 1
ATOM 1572 C C . VAL A 1 215 ? 15.648 15.638 -5.108 1.00 40.94 215 VAL A C 1
ATOM 1574 O O . VAL A 1 215 ? 16.291 14.808 -4.460 1.00 40.94 215 VAL A O 1
ATOM 1577 N N . PRO A 1 216 ? 16.244 16.475 -5.977 1.00 35.19 216 PRO A N 1
ATOM 1578 C CA . PRO A 1 216 ? 17.693 16.582 -6.041 1.00 35.19 216 PRO A CA 1
ATOM 1579 C C . PRO A 1 216 ? 18.190 17.016 -4.662 1.00 35.19 216 PRO A C 1
ATOM 1581 O O . PRO A 1 216 ? 17.782 18.055 -4.149 1.00 35.19 216 PRO A O 1
ATOM 1584 N N . VAL A 1 217 ? 19.025 16.186 -4.040 1.00 33.97 217 VAL A N 1
ATOM 1585 C CA . VAL A 1 217 ? 19.758 16.588 -2.841 1.00 33.97 217 VAL A CA 1
ATOM 1586 C C . VAL A 1 217 ? 20.736 17.658 -3.312 1.00 33.97 217 VAL A C 1
ATOM 1588 O O . VAL A 1 217 ? 21.540 17.387 -4.205 1.00 33.97 217 VAL A O 1
ATOM 1591 N N . ALA A 1 218 ? 20.606 18.884 -2.801 1.00 33.94 218 ALA A N 1
ATOM 1592 C CA . ALA A 1 218 ? 21.612 19.911 -3.032 1.00 33.94 218 ALA A CA 1
ATOM 1593 C C . ALA A 1 218 ? 22.962 19.367 -2.536 1.00 33.94 218 ALA A C 1
ATOM 1595 O O . ALA A 1 218 ? 23.032 18.842 -1.423 1.00 33.94 218 ALA A O 1
ATOM 1596 N N . ALA A 1 219 ? 23.966 19.400 -3.414 1.00 34.50 219 ALA A N 1
ATOM 1597 C CA . ALA A 1 219 ? 25.331 18.972 -3.117 1.00 34.50 219 ALA A CA 1
ATOM 1598 C C . ALA A 1 219 ? 26.006 19.911 -2.111 1.00 34.50 219 ALA A C 1
ATOM 1600 O O . ALA A 1 219 ? 25.694 21.125 -2.151 1.00 34.50 219 ALA A O 1
#